Protein AF-A0A7T5RUZ5-F1 (afdb_monomer)

Nearest PDB structures (foldseek):
  2e5x-assembly1_A-2  TM=8.737E-01  e=2.276E-18  Pyrococcus horikoshii OT3
  2dvn-assembly1_A  TM=8.807E-01  e=5.229E-18  Pyrococcus horikoshii
  4f95-assembly1_A-2  TM=8.318E-01  e=9.933E-17  Homo sapiens
  2j4e-assembly4_H  TM=8.412E-01  e=2.594E-16  Homo sapiens
  2car-assembly1_A  TM=8.559E-01  e=1.370E-15  Homo sapiens

Radius of gyration: 17.17 Å; Cα contacts (8 Å, |Δi|>4): 354; chains: 1; bounding box: 43×33×49 Å

Secondary structure (DSSP, 8-state):
-EEEEE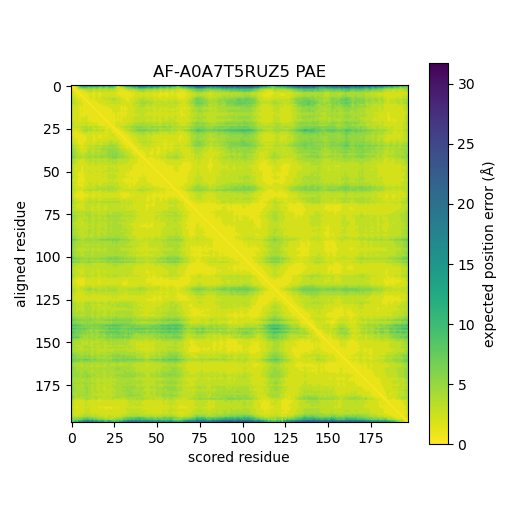E-S-HHHHHHHHHHHHHTT--EEEEEE---------SSHHHHHHHHHHHHHHHH-S-EEEEEEEEEEGGGTTTEETTHHHHHHHTHHHHHHHHTTT-S--EEEEEEEEEEE-TT--EEEEEEEPPPEEE-SS------TT-SSGGGGTEE-TTSTT--GGG--HHHHHHHHHHHHTT-HHHHHHHHHHH--

Solvent-accessible surface area (backbone atoms only — not comparable to full-atom values): 10691 Å² total; per-residue (Å²): 122,56,70,39,36,33,56,44,79,54,65,65,59,53,53,52,51,53,51,52,36,54,78,66,76,44,76,59,48,77,41,77,38,72,67,96,64,72,73,60,95,58,85,42,27,53,61,28,14,50,54,31,29,55,53,49,30,72,73,65,74,48,38,28,35,21,75,26,61,21,39,31,24,59,76,57,80,34,47,57,18,50,47,38,66,62,43,49,75,70,53,30,69,66,42,53,47,60,75,46,59,94,52,82,62,38,42,27,33,44,38,38,13,34,18,36,30,43,86,90,65,51,77,48,78,23,68,18,50,42,65,66,18,31,52,57,93,62,78,49,85,54,82,41,93,82,61,90,51,77,58,32,27,36,34,16,49,67,94,53,89,69,41,25,57,28,68,53,50,75,66,52,48,53,58,48,48,58,61,30,48,79,38,26,21,66,50,53,47,54,53,48,51,65,76,74,104

Sequence (197 aa):
MKEIIFATGNSGKVASLRAYLKGHDLDIKVVQKSLDLIEPQANTASEVAAVKAKQAYAIVKQPVLVDDSSFHIYALGGFPGPYIKYMLETVGIEGILSFMEGKKDRRAYFMSSLVFVDEDGTTHTFDGQDPVGEIITTIDKNNHEHAWSPLWKIFAPPGFGGKTYSQFTEEDFALHRVEKDKKSAYKSFVMWLRETA

pLDDT: mean 95.2, std 4.35, range [59.91, 98.75]

Structure (mmCIF, N/CA/C/O backbone):
data_AF-A0A7T5RUZ5-F1
#
_entry.id   AF-A0A7T5RUZ5-F1
#
loop_
_atom_site.group_PDB
_atom_site.id
_atom_site.type_symbol
_atom_site.label_atom_id
_atom_site.label_alt_id
_atom_site.label_comp_id
_atom_site.label_asym_id
_atom_site.label_entity_id
_atom_site.label_seq_id
_atom_site.pdbx_PDB_ins_code
_atom_site.Cartn_x
_atom_site.Cartn_y
_atom_site.Cartn_z
_atom_site.occupancy
_atom_site.B_iso_or_equiv
_atom_site.auth_seq_id
_atom_site.auth_comp_id
_atom_site.auth_asym_id
_atom_site.auth_atom_id
_atom_site.pdbx_PDB_model_num
ATOM 1 N N . MET A 1 1 ? -8.977 8.928 25.800 1.00 59.91 1 MET A N 1
ATOM 2 C CA . MET A 1 1 ? -8.126 8.560 24.653 1.00 59.91 1 MET A CA 1
ATOM 3 C C . MET A 1 1 ? -8.874 7.511 23.851 1.00 59.91 1 MET A C 1
ATOM 5 O O . MET A 1 1 ? -9.190 6.471 24.421 1.00 59.91 1 MET A O 1
ATOM 9 N N . LYS A 1 2 ? -9.249 7.809 22.600 1.00 83.56 2 LYS A N 1
ATOM 10 C CA . LYS A 1 2 ? -9.888 6.814 21.722 1.00 83.56 2 LYS A CA 1
ATOM 11 C C . LYS A 1 2 ? -8.831 5.769 21.337 1.00 83.56 2 LYS A C 1
ATOM 13 O O . LYS A 1 2 ? -7.662 6.111 21.150 1.00 83.56 2 LYS A O 1
ATOM 18 N N . GLU A 1 3 ? -9.217 4.501 21.277 1.00 91.31 3 GLU A N 1
ATOM 19 C CA . GLU A 1 3 ? -8.332 3.391 20.912 1.00 91.31 3 GLU A CA 1
ATOM 20 C C . GLU A 1 3 ? -8.845 2.747 19.626 1.00 91.31 3 GLU A C 1
ATOM 22 O O . GLU A 1 3 ? -10.039 2.495 19.498 1.00 91.31 3 GLU A O 1
ATOM 27 N N . ILE A 1 4 ? -7.943 2.487 18.679 1.00 92.31 4 ILE A N 1
ATOM 28 C CA . ILE A 1 4 ? -8.250 1.764 17.444 1.00 92.31 4 ILE A CA 1
ATOM 29 C C . ILE A 1 4 ? -7.359 0.534 17.381 1.00 92.31 4 ILE A C 1
ATOM 31 O O . ILE A 1 4 ? -6.126 0.630 17.430 1.00 92.31 4 ILE A O 1
ATOM 35 N N . ILE A 1 5 ? -7.984 -0.633 17.240 1.00 97.38 5 ILE A N 1
ATOM 36 C CA . ILE A 1 5 ? -7.258 -1.858 16.924 1.00 97.38 5 ILE A CA 1
ATOM 37 C C . ILE A 1 5 ? -6.886 -1.815 15.449 1.00 97.38 5 ILE A C 1
ATOM 39 O O . ILE A 1 5 ? -7.752 -1.671 14.597 1.00 97.38 5 ILE A O 1
ATOM 43 N N . PHE A 1 6 ? -5.609 -1.996 15.134 1.00 97.81 6 PHE A N 1
ATOM 44 C CA . PHE A 1 6 ? -5.144 -2.175 13.766 1.00 97.81 6 PHE A CA 1
ATOM 45 C C . PHE A 1 6 ? -4.778 -3.644 13.550 1.00 97.81 6 PHE A C 1
ATOM 47 O O . PHE A 1 6 ? -3.765 -4.129 14.067 1.00 97.81 6 PHE A O 1
ATOM 54 N N . ALA A 1 7 ? -5.625 -4.362 12.814 1.00 97.50 7 ALA A N 1
ATOM 55 C CA . ALA A 1 7 ? -5.459 -5.777 12.519 1.00 97.50 7 ALA A CA 1
ATOM 56 C C . ALA A 1 7 ? -4.459 -5.975 11.366 1.00 97.50 7 ALA A C 1
ATOM 58 O O . ALA A 1 7 ? -4.827 -6.051 10.194 1.00 97.50 7 ALA A O 1
ATOM 59 N N . THR A 1 8 ? -3.168 -6.009 11.700 1.00 94.12 8 THR A N 1
ATOM 60 C CA . THR A 1 8 ? -2.079 -6.179 10.734 1.00 94.12 8 THR A CA 1
ATOM 61 C C . THR A 1 8 ? -0.842 -6.820 11.364 1.00 94.12 8 THR A C 1
ATOM 63 O O . THR A 1 8 ? -0.446 -6.504 12.490 1.00 94.12 8 THR A O 1
ATOM 66 N N . GLY A 1 9 ? -0.190 -7.701 10.603 1.00 90.00 9 GLY A N 1
ATOM 67 C CA . GLY A 1 9 ? 1.145 -8.217 10.921 1.00 90.00 9 GLY A CA 1
ATOM 68 C C . GLY A 1 9 ? 2.282 -7.278 10.490 1.00 90.00 9 GLY A C 1
ATOM 69 O O . GLY A 1 9 ? 3.423 -7.473 10.895 1.00 90.00 9 GLY A O 1
ATOM 70 N N . ASN A 1 10 ? 1.997 -6.245 9.685 1.00 86.94 10 ASN A N 1
ATOM 71 C CA . ASN A 1 10 ? 3.007 -5.334 9.144 1.00 86.94 10 ASN A CA 1
ATOM 72 C C . ASN A 1 10 ? 3.257 -4.157 10.105 1.00 86.94 10 ASN A C 1
ATOM 74 O O . ASN A 1 10 ? 2.470 -3.211 10.169 1.00 86.94 10 ASN A O 1
ATOM 78 N N . SER A 1 11 ? 4.382 -4.197 10.823 1.00 87.38 11 SER A N 1
ATOM 79 C CA . SER A 1 11 ? 4.800 -3.136 11.754 1.00 87.38 11 SER A CA 1
ATOM 80 C C . SER A 1 11 ? 5.046 -1.787 11.066 1.00 87.38 11 SER A C 1
ATOM 82 O O . SER A 1 11 ? 4.797 -0.742 11.669 1.00 87.38 11 SER A O 1
ATOM 84 N N . GLY A 1 12 ? 5.460 -1.791 9.795 1.00 86.25 12 GLY A N 1
ATOM 85 C CA . GLY A 1 12 ? 5.615 -0.589 8.977 1.00 86.25 12 GLY A CA 1
ATOM 86 C C . GLY A 1 12 ? 4.293 0.155 8.792 1.00 86.25 12 GLY A C 1
ATOM 87 O O . GLY A 1 12 ? 4.239 1.360 9.029 1.00 86.25 12 GLY A O 1
ATOM 88 N N . LYS A 1 13 ? 3.197 -0.560 8.494 1.00 90.19 13 LYS A N 1
ATOM 89 C CA . LYS A 1 13 ? 1.850 0.041 8.394 1.00 90.19 13 LYS A CA 1
ATOM 90 C C . LYS A 1 13 ? 1.429 0.713 9.700 1.00 90.19 13 LYS A C 1
ATOM 92 O O . LYS A 1 13 ? 0.908 1.828 9.682 1.00 90.19 13 LYS A O 1
ATOM 97 N N . VAL A 1 14 ? 1.705 0.067 10.835 1.00 93.19 14 VAL A N 1
ATOM 98 C CA . VAL A 1 14 ? 1.406 0.609 12.171 1.00 93.19 14 VAL A CA 1
ATOM 99 C C . VAL A 1 14 ? 2.211 1.876 12.447 1.00 93.19 14 VAL A C 1
ATOM 101 O O . VAL A 1 14 ? 1.648 2.863 12.922 1.00 93.19 14 VAL A O 1
ATOM 104 N N . ALA A 1 15 ? 3.509 1.873 12.136 1.00 91.12 15 ALA A N 1
ATOM 105 C CA . ALA A 1 15 ? 4.360 3.050 12.276 1.00 91.12 15 ALA A CA 1
ATOM 106 C C . ALA A 1 15 ? 3.858 4.209 11.400 1.00 91.12 15 ALA A C 1
ATOM 108 O O . ALA A 1 15 ? 3.724 5.329 11.896 1.00 91.12 15 ALA A O 1
ATOM 109 N N . SER A 1 16 ? 3.495 3.933 10.142 1.00 90.94 16 SER A N 1
ATOM 110 C CA . SER A 1 16 ? 2.933 4.931 9.230 1.00 90.94 16 SER A CA 1
ATOM 111 C C . SER A 1 16 ? 1.617 5.512 9.746 1.00 90.94 16 SER A C 1
ATOM 113 O O . SER A 1 16 ? 1.473 6.730 9.758 1.00 90.94 16 SER A O 1
ATOM 115 N N . LEU A 1 17 ? 0.677 4.682 10.217 1.00 94.38 17 LEU A N 1
ATOM 116 C CA . LEU A 1 17 ? -0.606 5.171 10.732 1.00 94.38 17 LEU A CA 1
ATOM 117 C C . LEU A 1 17 ? -0.418 6.035 11.985 1.00 94.38 17 LEU A C 1
ATOM 119 O O . LEU A 1 17 ? -0.998 7.111 12.082 1.00 94.38 17 LEU A O 1
ATOM 123 N N . ARG A 1 18 ? 0.429 5.604 12.928 1.00 94.94 18 ARG A N 1
ATOM 124 C CA . ARG A 1 18 ? 0.738 6.382 14.140 1.00 94.94 18 ARG A CA 1
ATOM 125 C C . ARG A 1 18 ? 1.367 7.732 13.809 1.00 94.94 18 ARG A C 1
ATOM 127 O O . ARG A 1 18 ? 0.965 8.742 14.380 1.00 94.94 18 ARG A O 1
ATOM 134 N N . ALA A 1 19 ? 2.343 7.752 12.900 1.00 92.38 19 ALA A N 1
ATOM 135 C CA . ALA A 1 19 ? 2.976 8.990 12.457 1.00 92.38 19 ALA A CA 1
ATOM 136 C C . ALA A 1 19 ? 1.961 9.927 11.789 1.00 92.38 19 ALA A C 1
ATOM 138 O O . ALA A 1 19 ? 1.955 11.121 12.078 1.00 92.38 19 ALA A O 1
ATOM 139 N N . TYR A 1 20 ? 1.072 9.375 10.958 1.00 94.12 20 TYR A N 1
ATOM 140 C CA . TYR A 1 20 ? 0.040 10.139 10.266 1.00 94.12 20 TYR A CA 1
ATOM 141 C C . TYR A 1 20 ? -0.980 10.742 11.245 1.00 94.12 20 TYR A C 1
ATOM 143 O O . TYR A 1 20 ? -1.219 11.944 11.214 1.00 94.12 20 TYR A O 1
ATOM 151 N N . LEU A 1 21 ? -1.504 9.955 12.192 1.00 94.50 21 LEU A N 1
ATOM 152 C CA . LEU A 1 21 ? -2.412 10.449 13.238 1.00 94.50 21 LEU A CA 1
ATOM 153 C C . LEU A 1 21 ? -1.768 11.550 14.091 1.00 94.50 21 LEU A C 1
ATOM 155 O O . LEU A 1 21 ? -2.382 12.593 14.314 1.00 94.50 21 LEU A O 1
ATOM 159 N N . LYS A 1 22 ? -0.508 11.354 14.506 1.00 93.50 22 LYS A N 1
ATOM 160 C CA . LYS A 1 22 ? 0.254 12.353 15.266 1.00 93.50 22 LYS A CA 1
ATOM 161 C C . LYS A 1 22 ? 0.450 13.647 14.474 1.00 93.50 22 LYS A C 1
ATOM 163 O O . LYS A 1 22 ? 0.306 14.721 15.041 1.00 93.50 22 LYS A O 1
ATOM 168 N N . GLY A 1 23 ? 0.763 13.553 13.181 1.00 92.69 23 GLY A N 1
ATOM 169 C CA . GLY A 1 23 ? 0.910 14.717 12.298 1.00 92.69 23 GLY A CA 1
ATOM 170 C C . GLY A 1 23 ? -0.390 15.498 12.074 1.00 92.69 23 GLY A C 1
ATOM 171 O O . GLY A 1 23 ? -0.342 16.638 11.627 1.00 92.69 23 GLY A O 1
ATOM 172 N N . HIS A 1 24 ? -1.536 14.899 12.405 1.00 93.25 24 HIS A N 1
ATOM 173 C CA . HIS A 1 24 ? -2.859 15.515 12.367 1.00 93.25 24 HIS A CA 1
ATOM 174 C C . HIS A 1 24 ? -3.424 15.816 13.767 1.00 93.25 24 HIS A C 1
ATOM 176 O O . HIS A 1 24 ? -4.636 15.994 13.896 1.00 93.25 24 HIS A O 1
ATOM 182 N N . ASP A 1 25 ? -2.584 15.867 14.805 1.00 93.06 25 ASP A N 1
ATOM 183 C CA . ASP A 1 25 ? -2.969 16.191 16.188 1.00 93.06 25 ASP A CA 1
ATOM 184 C C . ASP A 1 25 ? -4.118 15.323 16.743 1.00 93.06 25 ASP A C 1
ATOM 186 O O . ASP A 1 25 ? -4.911 15.764 17.576 1.00 93.06 25 ASP A O 1
ATOM 190 N N . LEU A 1 26 ? -4.230 14.073 16.279 1.00 91.62 26 LEU A N 1
ATOM 191 C CA . LEU A 1 26 ? -5.217 13.120 16.784 1.00 91.62 26 LEU A CA 1
ATOM 192 C C . LEU A 1 26 ? -4.606 12.239 17.877 1.00 91.62 26 LEU A C 1
ATOM 194 O O . LEU A 1 26 ? -3.764 11.381 17.602 1.00 91.62 26 LEU A O 1
ATOM 198 N N . ASP A 1 27 ? -5.085 12.405 19.113 1.00 89.75 27 ASP A N 1
ATOM 199 C CA . ASP A 1 27 ? -4.720 11.565 20.263 1.00 89.75 27 ASP A CA 1
ATOM 200 C C . ASP A 1 27 ? -5.489 10.230 20.253 1.00 89.75 27 ASP A C 1
ATOM 202 O O . ASP A 1 27 ? -6.410 9.978 21.041 1.00 89.75 27 ASP A O 1
ATOM 206 N N . ILE A 1 28 ? -5.136 9.382 19.283 1.00 92.06 28 ILE A N 1
ATOM 207 C CA . ILE A 1 28 ? -5.701 8.045 19.098 1.00 92.06 28 ILE A CA 1
ATOM 208 C C . ILE A 1 28 ? -4.615 7.001 19.328 1.00 92.06 28 ILE A C 1
ATOM 210 O O . ILE A 1 28 ? -3.588 6.957 18.645 1.00 92.06 28 ILE A O 1
ATOM 214 N N . LYS A 1 29 ? -4.872 6.090 20.266 1.00 93.88 29 LYS A N 1
ATOM 215 C CA . LYS A 1 29 ? -3.984 4.963 20.531 1.00 93.88 29 LYS A CA 1
ATOM 216 C C . LYS A 1 29 ? -4.206 3.871 19.487 1.00 93.88 29 LYS A C 1
ATOM 218 O O . LYS A 1 29 ? -5.259 3.245 19.449 1.00 93.88 29 LYS A O 1
ATOM 223 N N . VAL A 1 30 ? -3.184 3.601 18.676 1.00 95.81 30 VAL A N 1
ATOM 224 C CA . VAL A 1 30 ? -3.190 2.484 17.717 1.00 95.81 30 VAL A CA 1
ATOM 225 C C . VAL A 1 30 ? -2.640 1.226 18.384 1.00 95.81 30 VAL A C 1
ATOM 227 O O . VAL A 1 30 ? -1.441 1.157 18.689 1.00 95.81 30 VAL A O 1
ATOM 230 N N . VAL A 1 31 ? -3.490 0.218 18.572 1.00 96.62 31 VAL A N 1
ATOM 231 C CA . VAL A 1 31 ? -3.114 -1.094 19.113 1.00 96.62 31 VAL A CA 1
ATOM 232 C C . VAL A 1 31 ? -2.986 -2.093 17.974 1.00 96.62 31 VAL A C 1
ATOM 234 O O . VAL A 1 31 ? -3.973 -2.488 17.363 1.00 96.62 31 VAL A O 1
ATOM 237 N N . GLN A 1 32 ? -1.760 -2.525 17.688 1.00 97.31 32 GLN A N 1
ATOM 238 C CA . GLN A 1 32 ? -1.532 -3.570 16.696 1.00 97.31 32 GLN A CA 1
ATOM 239 C C . GLN A 1 32 ? -2.053 -4.914 17.219 1.00 97.31 32 GLN A C 1
ATOM 241 O O . GLN A 1 32 ? -1.686 -5.335 18.317 1.00 97.31 32 GLN A O 1
ATOM 246 N N . LYS A 1 33 ? -2.843 -5.617 16.405 1.00 96.88 33 LYS A N 1
ATOM 247 C CA . LYS A 1 33 ? -3.146 -7.039 16.595 1.00 96.88 33 LYS A CA 1
ATOM 248 C C . LYS A 1 33 ? -2.769 -7.805 15.335 1.00 96.88 33 LYS A C 1
ATOM 250 O O . LYS A 1 33 ? -3.333 -7.571 14.272 1.00 96.88 33 LYS A O 1
ATOM 255 N N . SER A 1 34 ? -1.825 -8.731 15.459 1.00 95.94 34 SER A N 1
ATOM 256 C CA . SER A 1 34 ? -1.556 -9.693 14.393 1.00 95.94 34 SER A CA 1
ATOM 257 C C . SER A 1 34 ? -2.607 -10.792 14.479 1.00 95.94 34 SER A C 1
ATOM 259 O O . SER A 1 34 ? -2.597 -11.578 15.423 1.00 95.94 34 SER A O 1
ATOM 261 N N . LEU A 1 35 ? -3.536 -10.801 13.528 1.00 95.25 35 LEU A N 1
ATOM 262 C CA . LEU A 1 35 ? -4.598 -11.796 13.426 1.00 95.25 35 LEU A CA 1
ATOM 263 C C . LEU A 1 35 ? -4.344 -12.668 12.198 1.00 95.25 35 LEU A C 1
ATOM 265 O O . LEU A 1 35 ? -3.894 -12.162 11.170 1.00 95.25 35 LEU A O 1
ATOM 269 N N . ASP A 1 36 ? -4.650 -13.954 12.314 1.00 93.62 36 ASP A N 1
ATOM 270 C CA . ASP A 1 36 ? -4.680 -14.863 11.174 1.00 93.62 36 ASP A CA 1
ATOM 271 C C . ASP A 1 36 ? -6.026 -14.687 10.459 1.00 93.62 36 ASP A C 1
ATOM 273 O O . ASP A 1 36 ? -7.066 -15.124 10.954 1.00 93.62 36 ASP A O 1
ATOM 277 N N . LEU A 1 37 ? -6.024 -13.916 9.370 1.00 95.31 37 LEU A N 1
ATOM 278 C CA . LEU A 1 37 ? -7.221 -13.544 8.614 1.00 95.31 37 LEU A CA 1
ATOM 279 C C . LEU A 1 37 ? -7.129 -14.130 7.211 1.00 95.31 37 LEU A C 1
ATOM 281 O O . LEU A 1 37 ? -6.098 -14.010 6.550 1.00 95.31 37 LEU A O 1
ATOM 285 N N . ILE A 1 38 ? -8.232 -14.694 6.729 1.00 94.38 38 ILE A N 1
ATOM 286 C CA . ILE A 1 38 ? -8.306 -15.231 5.373 1.00 94.38 38 ILE A CA 1
ATOM 287 C C . ILE A 1 38 ? -8.370 -14.066 4.383 1.00 94.38 38 ILE A C 1
ATOM 289 O O . ILE A 1 38 ? -9.276 -13.230 4.460 1.00 94.38 38 ILE A O 1
ATOM 293 N N . GLU A 1 39 ? -7.436 -14.038 3.432 1.00 94.06 39 GLU A N 1
ATOM 294 C CA . GLU A 1 39 ? -7.458 -13.125 2.287 1.00 94.06 39 GLU A CA 1
ATOM 295 C C . GLU A 1 39 ? -8.184 -13.821 1.121 1.00 94.06 39 GLU A C 1
ATOM 297 O O . GLU A 1 39 ? -7.693 -14.836 0.617 1.00 94.06 39 GLU A O 1
ATOM 302 N N . PRO A 1 40 ? -9.378 -13.358 0.709 1.00 95.38 40 PRO A N 1
ATOM 303 C CA . PRO A 1 40 ? -10.087 -13.969 -0.407 1.00 95.38 40 PRO A CA 1
ATOM 304 C C . PRO A 1 40 ? -9.370 -13.685 -1.731 1.00 95.38 40 PRO A C 1
ATOM 306 O O . PRO A 1 40 ? -8.697 -12.667 -1.889 1.00 95.38 40 PRO A O 1
ATOM 309 N N . GLN A 1 41 ? -9.599 -14.541 -2.727 1.00 96.25 41 GLN A N 1
ATOM 310 C CA . GLN A 1 41 ? -9.343 -14.147 -4.109 1.00 96.25 41 GLN A CA 1
ATOM 311 C C . GLN A 1 41 ? -10.313 -13.026 -4.483 1.00 96.25 41 GLN A C 1
ATOM 313 O O . GLN A 1 41 ? -11.527 -13.170 -4.333 1.00 96.25 41 GLN A O 1
ATOM 318 N N . ALA A 1 42 ? -9.768 -11.910 -4.946 1.00 94.81 42 ALA A N 1
ATOM 319 C CA . ALA A 1 42 ? -10.520 -10.716 -5.285 1.00 94.81 42 ALA A CA 1
ATOM 320 C C . ALA A 1 42 ? -9.821 -9.924 -6.394 1.00 94.81 42 ALA A C 1
ATOM 322 O O . ALA A 1 42 ? -8.653 -10.165 -6.713 1.00 94.81 42 ALA A O 1
ATOM 323 N N . ASN A 1 43 ? -10.535 -8.968 -6.984 1.00 91.88 43 ASN A N 1
ATOM 324 C CA . ASN A 1 43 ? -9.982 -8.107 -8.027 1.00 91.88 43 ASN A CA 1
ATOM 325 C C . ASN A 1 43 ? -9.405 -6.813 -7.443 1.00 91.88 43 ASN A C 1
ATOM 327 O O . ASN A 1 43 ? -8.536 -6.186 -8.050 1.00 91.88 43 ASN A O 1
ATOM 331 N N . THR A 1 44 ? -9.869 -6.411 -6.258 1.00 94.38 44 THR A N 1
ATOM 332 C CA . THR A 1 44 ? -9.496 -5.143 -5.628 1.00 94.38 44 THR A CA 1
ATOM 333 C C . THR A 1 44 ? -9.017 -5.332 -4.191 1.00 94.38 44 THR A C 1
ATOM 335 O O . THR A 1 44 ? -9.455 -6.237 -3.484 1.00 94.38 44 THR A O 1
ATOM 338 N N . ALA A 1 45 ? -8.137 -4.437 -3.731 1.00 95.31 45 ALA A N 1
ATOM 339 C CA . ALA A 1 45 ? -7.718 -4.409 -2.326 1.00 95.31 45 ALA A CA 1
ATOM 340 C C . ALA A 1 45 ? -8.892 -4.106 -1.378 1.00 95.31 45 ALA A C 1
ATOM 342 O O . ALA A 1 45 ? -8.893 -4.572 -0.246 1.00 95.31 45 ALA A O 1
ATOM 343 N N . SER A 1 46 ? -9.906 -3.372 -1.845 1.00 96.44 46 SER A N 1
ATOM 344 C CA . SER A 1 46 ? -11.110 -3.054 -1.069 1.00 96.44 46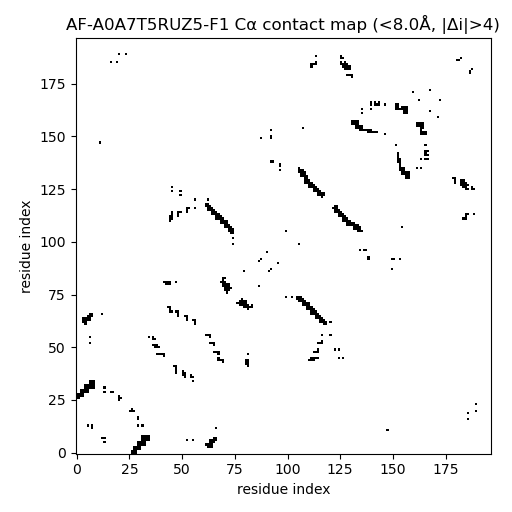 SER A CA 1
ATOM 345 C C . SER A 1 46 ? -11.933 -4.299 -0.734 1.00 96.44 46 SER A C 1
ATOM 347 O O . SER A 1 46 ? -12.304 -4.512 0.418 1.00 96.44 46 SER A O 1
ATOM 349 N N . GLU A 1 47 ? -12.126 -5.197 -1.703 1.00 96.81 47 GLU A N 1
ATOM 350 C CA . GLU A 1 47 ? -12.797 -6.485 -1.480 1.00 96.81 47 GLU A CA 1
ATOM 351 C C . GLU A 1 47 ? -12.040 -7.359 -0.464 1.00 96.81 47 GLU A C 1
ATOM 353 O O . GLU A 1 47 ? -12.653 -7.929 0.444 1.00 96.81 47 GLU A O 1
ATOM 358 N N . VAL A 1 48 ? -10.705 -7.424 -0.573 1.00 97.38 48 VAL A N 1
ATOM 359 C CA . VAL A 1 48 ? -9.851 -8.149 0.386 1.00 97.38 48 VAL A CA 1
ATOM 360 C C . VAL A 1 48 ? -9.954 -7.524 1.780 1.00 97.38 48 VAL A C 1
ATOM 362 O O . VAL A 1 48 ? -10.229 -8.225 2.760 1.00 97.38 48 VAL A O 1
ATOM 365 N N . ALA A 1 49 ? -9.788 -6.203 1.877 1.00 97.38 49 ALA A N 1
ATOM 366 C CA . ALA A 1 49 ? -9.842 -5.459 3.129 1.00 97.38 49 ALA A CA 1
ATOM 367 C C . ALA A 1 49 ? -11.204 -5.601 3.822 1.00 97.38 49 ALA A C 1
ATOM 369 O O . ALA A 1 49 ? -11.244 -5.822 5.030 1.00 97.38 49 ALA A O 1
ATOM 370 N N . ALA A 1 50 ? -12.313 -5.558 3.079 1.00 97.25 50 ALA A N 1
ATOM 371 C CA . ALA A 1 50 ? -13.660 -5.690 3.630 1.00 97.25 50 ALA A CA 1
ATOM 372 C C . ALA A 1 50 ? -13.900 -7.068 4.264 1.00 97.25 50 ALA A C 1
ATOM 374 O O . ALA A 1 50 ? -14.465 -7.171 5.357 1.00 97.25 50 ALA A O 1
ATOM 375 N N . VAL A 1 51 ? -13.443 -8.142 3.613 1.00 97.50 51 VAL A N 1
ATOM 376 C CA . VAL A 1 51 ? -13.549 -9.507 4.153 1.00 97.50 51 VAL A CA 1
ATOM 377 C C . VAL A 1 51 ? -12.652 -9.688 5.379 1.00 97.50 51 VAL A C 1
ATOM 379 O O . VAL A 1 51 ? -13.086 -10.275 6.375 1.00 97.50 51 VAL A O 1
ATOM 382 N N . LYS A 1 52 ? -11.432 -9.142 5.357 1.00 97.81 52 LYS A N 1
ATOM 383 C CA . LYS A 1 52 ? -10.521 -9.148 6.513 1.00 97.81 52 LYS A CA 1
ATOM 384 C C . LYS A 1 52 ? -11.082 -8.346 7.687 1.00 97.81 52 LYS A C 1
ATOM 386 O O . LYS A 1 52 ? -11.015 -8.814 8.818 1.00 97.81 52 LYS A O 1
ATOM 391 N N . ALA A 1 53 ? -11.671 -7.179 7.438 1.00 98.00 53 ALA A N 1
ATOM 392 C CA . ALA A 1 53 ? -12.225 -6.314 8.476 1.00 98.00 53 ALA A CA 1
ATOM 393 C C . ALA A 1 53 ? -13.410 -6.968 9.197 1.00 98.00 53 ALA A C 1
ATOM 395 O O . ALA A 1 53 ? -13.455 -6.965 10.426 1.00 98.00 53 ALA A O 1
ATOM 396 N N . LYS A 1 54 ? -14.310 -7.630 8.455 1.00 97.25 54 LYS A N 1
ATOM 397 C CA . LYS A 1 54 ? -15.410 -8.415 9.043 1.00 97.25 54 LYS A CA 1
ATOM 398 C C . LYS A 1 54 ? -14.902 -9.552 9.932 1.00 97.25 54 LYS A C 1
ATOM 400 O O . LYS A 1 54 ? -15.394 -9.722 11.045 1.00 97.25 54 LYS A O 1
ATOM 405 N N . GLN A 1 55 ? -13.902 -10.306 9.468 1.00 98.19 55 GLN A N 1
ATOM 406 C CA . GLN A 1 55 ? -13.268 -11.361 10.270 1.00 98.19 55 GLN A CA 1
ATOM 407 C C . GLN A 1 55 ? -12.599 -10.789 11.525 1.00 98.19 55 GLN A C 1
ATOM 409 O O . GLN A 1 55 ? -12.811 -11.293 12.627 1.00 98.19 55 GLN A O 1
ATOM 414 N N . ALA A 1 56 ? -11.827 -9.712 11.370 1.00 98.12 56 ALA A N 1
ATOM 415 C CA . ALA A 1 56 ? -11.136 -9.060 12.470 1.00 98.12 56 ALA A CA 1
ATOM 416 C C . ALA A 1 56 ? -12.129 -8.581 13.534 1.00 9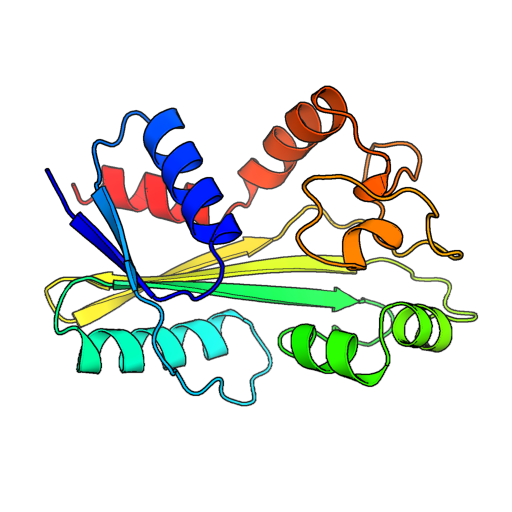8.12 56 ALA A C 1
ATOM 418 O O . ALA A 1 56 ? -11.949 -8.901 14.707 1.00 98.12 56 ALA A O 1
ATOM 419 N N . TYR A 1 57 ? -13.206 -7.898 13.132 1.00 97.94 57 TYR A N 1
ATOM 420 C CA . TYR A 1 57 ? -14.238 -7.403 14.045 1.00 97.94 57 TYR A CA 1
ATOM 421 C C . TYR A 1 57 ? -14.938 -8.546 14.785 1.00 97.94 57 TYR A C 1
ATOM 423 O O . TYR A 1 57 ? -15.134 -8.461 15.994 1.00 97.94 57 TYR A O 1
ATOM 431 N N . ALA A 1 58 ? -15.232 -9.663 14.110 1.00 97.38 58 ALA A N 1
ATOM 432 C CA . ALA A 1 58 ? -15.815 -10.842 14.753 1.00 97.38 58 ALA A CA 1
ATOM 433 C C . ALA A 1 58 ? -14.908 -11.443 15.847 1.00 97.38 58 ALA A C 1
ATOM 435 O O . ALA A 1 58 ? -15.407 -11.938 16.862 1.00 97.38 58 ALA A O 1
ATOM 436 N N . ILE A 1 59 ? -13.583 -11.378 15.663 1.00 97.19 59 ILE A N 1
ATOM 437 C CA . ILE A 1 59 ? -12.588 -11.862 16.631 1.00 97.19 59 ILE A CA 1
ATOM 438 C C . ILE A 1 59 ? -12.414 -10.868 17.783 1.00 97.19 59 ILE A C 1
ATOM 440 O O . ILE A 1 59 ? -12.399 -11.269 18.947 1.00 97.19 59 ILE A O 1
ATOM 444 N N . VAL A 1 60 ? -12.251 -9.576 17.476 1.00 96.44 60 VAL A N 1
ATOM 445 C CA . VAL A 1 60 ? -11.889 -8.569 18.487 1.00 96.44 60 VAL A CA 1
ATOM 446 C C . VAL A 1 60 ? -13.089 -7.961 19.208 1.00 96.44 60 VAL A C 1
ATOM 448 O O . VAL A 1 60 ? -12.919 -7.508 20.336 1.00 96.44 60 VAL A O 1
ATOM 451 N N . LYS A 1 61 ? -14.276 -7.974 18.584 1.00 95.31 61 LYS A N 1
ATOM 452 C CA . LYS A 1 61 ? -15.549 -7.419 19.086 1.00 95.31 61 LYS A CA 1
ATOM 453 C C . LYS A 1 61 ? -15.449 -5.964 19.552 1.00 95.31 61 LYS A C 1
ATOM 455 O O . LYS A 1 61 ? -16.026 -5.581 20.565 1.00 95.31 61 LYS A O 1
ATOM 460 N N . GLN A 1 62 ? -14.646 -5.185 18.838 1.00 94.50 62 GLN A N 1
ATOM 461 C CA . GLN A 1 62 ? -14.287 -3.799 19.126 1.00 94.50 62 GLN A CA 1
ATOM 462 C C . GLN A 1 62 ? -13.973 -3.093 17.802 1.00 94.50 62 GLN A C 1
ATOM 464 O O . GLN A 1 62 ? -13.644 -3.789 16.832 1.00 94.50 62 GLN A O 1
ATOM 469 N N . PRO A 1 63 ? -14.004 -1.748 17.761 1.00 95.44 63 PRO A N 1
ATOM 470 C CA . PRO A 1 63 ? -13.637 -1.010 16.566 1.00 95.44 63 PRO A CA 1
ATOM 471 C C . PRO A 1 63 ? -12.268 -1.423 16.032 1.00 95.44 63 PRO A C 1
ATOM 473 O O . PRO A 1 63 ? -11.276 -1.487 16.771 1.00 95.44 63 PRO A O 1
ATOM 476 N N . VAL A 1 64 ? -12.219 -1.739 14.741 1.00 97.94 64 VAL A N 1
ATOM 477 C CA . VAL A 1 64 ? -11.035 -2.328 14.119 1.00 97.94 64 VAL A CA 1
ATOM 478 C C . VAL A 1 64 ? -10.795 -1.754 12.739 1.00 97.94 64 VAL A C 1
ATOM 480 O O . VAL A 1 64 ? -11.706 -1.602 11.934 1.00 97.94 64 VAL A O 1
ATOM 483 N N . LEU A 1 65 ? -9.532 -1.461 12.473 1.00 98.19 65 LEU A N 1
ATOM 484 C CA . LEU A 1 65 ? -9.026 -1.031 11.189 1.00 98.19 65 LEU A CA 1
ATOM 485 C C . LEU A 1 65 ? -8.245 -2.173 10.540 1.00 98.19 65 LEU A C 1
ATOM 487 O O . LEU A 1 65 ? -7.455 -2.857 11.197 1.00 98.19 65 LEU A O 1
ATOM 491 N N . VAL A 1 66 ? -8.427 -2.337 9.237 1.00 97.81 66 VAL A N 1
ATOM 492 C CA . VAL A 1 66 ? -7.593 -3.153 8.350 1.00 97.81 66 VAL A CA 1
ATOM 493 C C . VAL A 1 66 ? -7.094 -2.268 7.212 1.00 97.81 66 VAL A C 1
ATOM 495 O O . VAL A 1 66 ? -7.782 -1.343 6.796 1.00 97.81 66 VAL A O 1
ATOM 498 N N . ASP A 1 67 ? -5.898 -2.559 6.710 1.00 95.69 67 ASP A N 1
ATOM 499 C CA . ASP A 1 67 ? -5.322 -1.939 5.517 1.00 95.69 67 ASP A CA 1
ATOM 500 C C . ASP A 1 67 ? -4.807 -3.053 4.610 1.00 95.69 67 ASP A C 1
ATOM 502 O O . ASP A 1 67 ? -3.923 -3.830 5.004 1.00 95.69 67 ASP A O 1
ATOM 506 N N . ASP A 1 68 ? -5.332 -3.092 3.392 1.00 95.31 68 ASP A N 1
ATOM 507 C CA . ASP A 1 68 ? -4.849 -3.957 2.328 1.00 95.31 68 ASP A CA 1
ATOM 508 C C . ASP A 1 68 ? -4.259 -3.138 1.178 1.00 95.31 68 ASP A C 1
ATOM 510 O O . ASP A 1 68 ? -4.720 -2.040 0.865 1.00 95.31 68 ASP A O 1
ATOM 514 N N . SER A 1 69 ? -3.184 -3.639 0.569 1.00 93.31 69 SER A N 1
ATOM 515 C CA . SER A 1 69 ? -2.435 -2.894 -0.446 1.00 93.31 69 SER A CA 1
ATOM 516 C C . SER A 1 69 ? -2.181 -3.754 -1.673 1.00 93.31 69 SER A C 1
ATOM 518 O O . SER A 1 69 ? -1.850 -4.928 -1.556 1.00 93.31 69 SER A O 1
ATOM 520 N N . SER A 1 70 ? -2.285 -3.152 -2.855 1.00 96.75 70 SER A N 1
ATOM 521 C CA . SER A 1 70 ? -2.110 -3.840 -4.138 1.00 96.75 70 SER A CA 1
ATOM 522 C C . SER A 1 70 ? -1.201 -3.058 -5.082 1.00 96.75 70 SER A C 1
ATOM 524 O O . SER A 1 70 ? -1.042 -1.845 -4.939 1.00 96.75 70 SER A O 1
ATOM 526 N N . PHE A 1 71 ? -0.595 -3.759 -6.042 1.00 98.19 71 PHE A N 1
ATOM 527 C CA . PHE A 1 71 ? 0.289 -3.173 -7.053 1.00 98.19 71 PHE A CA 1
ATOM 528 C C . PHE A 1 71 ? -0.209 -3.521 -8.451 1.00 98.19 71 PHE A C 1
ATOM 530 O O . PHE A 1 71 ? -0.320 -4.694 -8.800 1.00 98.19 71 PHE A O 1
ATOM 537 N N . HIS A 1 72 ? -0.513 -2.501 -9.245 1.00 98.44 72 HIS A N 1
ATOM 538 C CA . HIS A 1 72 ? -1.211 -2.645 -10.518 1.00 98.44 72 HIS A CA 1
ATOM 539 C C . HIS A 1 72 ? -0.313 -2.225 -11.666 1.00 98.44 72 HIS A C 1
ATOM 541 O O . HIS A 1 72 ? 0.263 -1.139 -11.632 1.00 98.44 72 HIS A O 1
ATOM 547 N N . ILE A 1 73 ? -0.221 -3.067 -12.695 1.00 98.62 73 ILE A N 1
ATOM 548 C CA . ILE A 1 73 ? 0.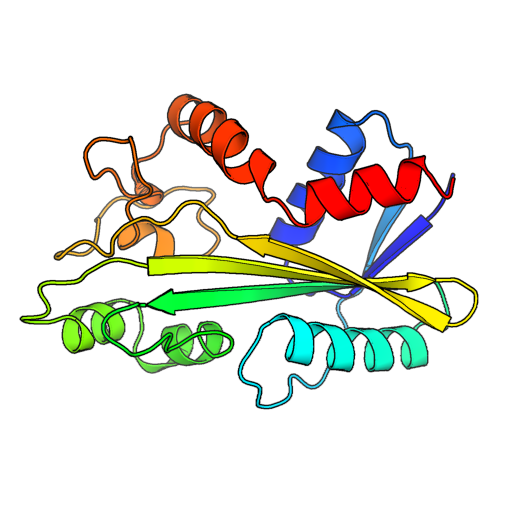621 -2.832 -13.871 1.00 98.62 73 ILE A CA 1
ATOM 549 C C . ILE A 1 73 ? -0.274 -2.710 -15.101 1.00 98.62 73 ILE A C 1
ATOM 551 O O . ILE A 1 73 ? -0.977 -3.657 -15.462 1.00 98.62 73 ILE A O 1
ATOM 555 N N . TYR A 1 74 ? -0.239 -1.558 -15.775 1.00 98.56 74 TYR A N 1
ATOM 556 C CA . TYR A 1 74 ? -1.150 -1.265 -16.890 1.00 98.56 74 TYR A CA 1
ATOM 557 C C . TYR A 1 74 ? -1.015 -2.281 -18.033 1.00 98.56 74 TYR A C 1
ATOM 559 O O . TYR A 1 74 ? -2.014 -2.822 -18.504 1.00 98.56 74 TYR A O 1
ATOM 567 N N . ALA A 1 75 ? 0.216 -2.608 -18.437 1.00 98.44 75 ALA A N 1
ATOM 568 C CA . ALA A 1 75 ? 0.471 -3.550 -19.532 1.00 98.44 75 ALA A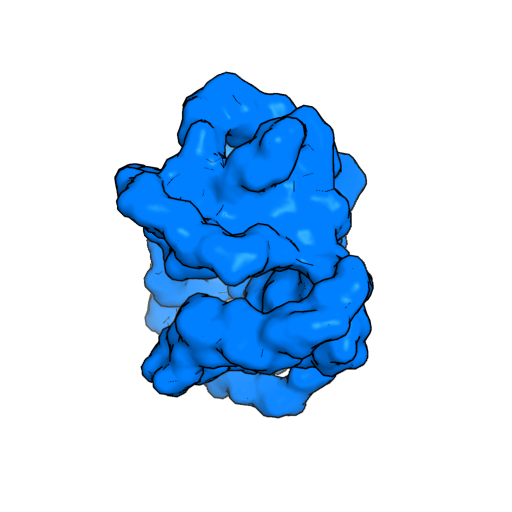 CA 1
ATOM 569 C C . ALA A 1 75 ? 0.076 -5.006 -19.236 1.00 98.44 75 ALA A C 1
ATOM 571 O O . ALA A 1 75 ? 0.015 -5.810 -20.168 1.00 98.44 75 ALA A O 1
ATOM 572 N N . LEU A 1 76 ? -0.191 -5.342 -17.971 1.00 97.94 76 LEU A N 1
ATOM 573 C CA . LEU A 1 76 ? -0.675 -6.656 -17.544 1.00 97.94 76 LEU A CA 1
ATOM 574 C C . LEU A 1 76 ? -2.164 -6.621 -17.157 1.00 97.94 76 LEU A C 1
ATOM 576 O O . LEU A 1 76 ? -2.641 -7.503 -16.450 1.00 97.94 76 LEU A O 1
ATOM 580 N N . GLY A 1 77 ? -2.901 -5.587 -17.581 1.00 97.44 77 GLY A N 1
ATOM 581 C CA . GLY A 1 77 ? -4.328 -5.450 -17.279 1.00 97.44 77 GLY A CA 1
ATOM 582 C C . GLY A 1 77 ? -4.628 -5.258 -15.789 1.00 97.44 77 GLY A C 1
ATOM 583 O O . GLY A 1 77 ? -5.703 -5.635 -15.339 1.00 97.44 77 GLY A O 1
ATOM 584 N N . GLY A 1 78 ? -3.680 -4.712 -15.019 1.00 97.50 78 GLY A N 1
ATOM 585 C CA . GLY A 1 78 ? -3.798 -4.514 -13.569 1.00 97.50 78 GLY A CA 1
ATOM 586 C C . GLY A 1 78 ? -3.167 -5.622 -12.722 1.00 97.50 78 GLY A C 1
ATOM 587 O O . GLY A 1 78 ? -2.938 -5.416 -11.535 1.00 97.50 78 GLY A O 1
ATOM 588 N N . PHE A 1 79 ? -2.794 -6.763 -13.307 1.00 97.44 79 PHE A N 1
ATOM 589 C CA . PHE A 1 79 ? -2.052 -7.807 -12.592 1.00 97.44 79 PHE A CA 1
ATOM 590 C C . PHE A 1 79 ? -0.680 -7.280 -12.100 1.00 97.44 79 PHE A C 1
ATOM 592 O O . PHE A 1 79 ? -0.045 -6.508 -12.824 1.00 97.44 79 PHE A O 1
ATOM 599 N N . PRO A 1 80 ? -0.183 -7.671 -10.905 1.00 97.44 80 PRO A N 1
ATOM 600 C CA . PRO A 1 80 ? -0.742 -8.660 -9.972 1.00 97.44 80 PRO A CA 1
ATOM 601 C C . PRO A 1 80 ? -1.869 -8.164 -9.068 1.00 97.44 80 PRO A C 1
ATOM 603 O O . PRO A 1 80 ? -2.525 -8.985 -8.434 1.00 97.44 80 PRO A O 1
ATOM 606 N N . GLY A 1 81 ? -2.107 -6.859 -8.974 1.00 97.56 81 GLY A N 1
ATOM 607 C CA . GLY A 1 81 ? -3.153 -6.308 -8.121 1.00 97.56 81 GLY A CA 1
ATOM 608 C C . GLY A 1 81 ? -3.005 -6.781 -6.663 1.00 97.56 81 GLY A C 1
ATOM 609 O O . GLY A 1 81 ? -1.911 -6.657 -6.097 1.00 97.56 81 GLY A O 1
ATOM 610 N N . PRO A 1 82 ? -4.076 -7.293 -6.023 1.00 97.00 82 PRO A N 1
ATOM 611 C CA . PRO A 1 82 ? -4.035 -7.817 -4.649 1.00 97.00 82 PRO A CA 1
ATOM 612 C C . PRO A 1 82 ? -3.082 -9.003 -4.448 1.00 97.00 82 PRO A C 1
ATOM 614 O O . PRO A 1 82 ? -2.610 -9.244 -3.343 1.00 97.00 82 PRO A O 1
ATOM 617 N N . TYR A 1 83 ? -2.717 -9.715 -5.515 1.00 96.94 83 TYR A N 1
ATOM 618 C CA . TYR A 1 83 ? -1.865 -10.907 -5.447 1.00 96.94 83 TYR A CA 1
ATOM 619 C C . TYR A 1 83 ? -0.367 -10.590 -5.387 1.00 96.94 83 TYR A C 1
ATOM 621 O O . TYR A 1 83 ? 0.469 -11.489 -5.501 1.00 96.94 83 TYR A O 1
ATOM 629 N N . ILE A 1 84 ? 0.002 -9.316 -5.221 1.00 96.56 84 ILE A N 1
ATOM 630 C CA . ILE A 1 84 ? 1.394 -8.873 -5.284 1.00 96.56 84 ILE A CA 1
ATOM 631 C C . ILE A 1 84 ? 2.296 -9.597 -4.280 1.00 96.56 84 ILE A C 1
ATOM 633 O O . ILE A 1 84 ? 3.411 -9.967 -4.633 1.00 96.56 84 ILE A O 1
ATOM 637 N N . LYS A 1 85 ? 1.821 -9.860 -3.058 1.00 93.81 85 LYS A N 1
ATOM 638 C CA . LYS A 1 85 ? 2.605 -10.586 -2.049 1.00 93.81 85 LYS A CA 1
ATOM 639 C C . LYS A 1 85 ? 2.995 -11.981 -2.547 1.00 93.81 85 LYS A C 1
ATOM 641 O O . LYS A 1 85 ? 4.175 -12.314 -2.552 1.00 93.81 85 LYS A O 1
ATOM 646 N N . TYR A 1 86 ? 2.021 -12.744 -3.043 1.00 95.12 86 TYR A N 1
ATOM 647 C CA . TYR A 1 86 ? 2.256 -14.079 -3.592 1.00 95.12 86 TYR A CA 1
ATOM 648 C C . TYR A 1 86 ? 3.179 -14.042 -4.817 1.00 95.12 86 TYR A C 1
ATOM 650 O O . TYR A 1 86 ? 4.071 -14.877 -4.957 1.00 95.12 86 TYR A O 1
ATOM 658 N N . MET A 1 87 ? 3.022 -13.042 -5.691 1.00 97.12 87 MET A N 1
ATOM 659 C CA . MET A 1 87 ? 3.911 -12.863 -6.841 1.00 97.12 87 MET A CA 1
ATOM 660 C C . MET A 1 87 ? 5.363 -12.606 -6.410 1.00 97.12 87 MET A C 1
ATOM 662 O O . MET A 1 87 ? 6.283 -13.204 -6.964 1.00 97.12 87 MET A O 1
ATOM 666 N N . LEU A 1 88 ? 5.577 -11.755 -5.403 1.00 97.19 88 LEU A N 1
ATOM 667 C CA . LEU A 1 88 ? 6.910 -11.467 -4.872 1.00 97.19 88 LEU A CA 1
ATOM 668 C C . LEU A 1 88 ? 7.550 -12.685 -4.192 1.00 97.19 88 LEU A C 1
ATOM 670 O O . LEU A 1 88 ? 8.752 -12.878 -4.329 1.00 97.19 88 LEU A O 1
ATOM 674 N N . GLU A 1 89 ? 6.766 -13.505 -3.491 1.00 96.44 89 GLU A N 1
ATOM 675 C CA . GLU A 1 89 ? 7.247 -14.730 -2.832 1.00 96.44 89 GLU A CA 1
ATOM 676 C C . GLU A 1 89 ? 7.600 -15.848 -3.822 1.00 96.44 89 GLU A C 1
ATOM 678 O O . GLU A 1 89 ? 8.435 -16.698 -3.518 1.00 96.44 89 GLU A O 1
ATOM 683 N N . THR A 1 90 ? 6.975 -15.859 -5.000 1.00 97.75 90 THR A N 1
ATOM 684 C CA . THR A 1 90 ? 7.140 -16.935 -5.987 1.00 97.75 90 THR A CA 1
ATOM 685 C C . THR A 1 90 ? 8.120 -16.576 -7.095 1.00 97.75 90 THR A C 1
ATOM 687 O O . THR A 1 90 ? 9.150 -17.226 -7.244 1.00 97.75 90 THR A O 1
ATOM 690 N N . VAL A 1 91 ? 7.805 -15.554 -7.892 1.00 97.44 91 VAL A N 1
ATOM 691 C CA . VAL A 1 91 ? 8.600 -15.170 -9.071 1.00 97.44 91 VAL A CA 1
ATOM 692 C C . VAL A 1 91 ? 9.487 -13.952 -8.818 1.00 97.44 91 VAL A C 1
ATOM 694 O O . VAL A 1 91 ? 10.380 -13.669 -9.615 1.00 97.44 91 VAL A O 1
ATOM 697 N N . GLY A 1 92 ? 9.258 -13.231 -7.719 1.00 98.06 92 GLY A N 1
ATOM 698 C CA . GLY A 1 92 ? 10.057 -12.071 -7.339 1.00 98.06 92 GLY A CA 1
ATOM 699 C C . GLY A 1 92 ? 9.907 -10.877 -8.283 1.00 98.06 92 GLY A C 1
ATOM 700 O O . GLY A 1 92 ? 9.081 -10.846 -9.201 1.00 98.06 92 GLY A O 1
ATOM 701 N N . ILE A 1 93 ? 10.734 -9.857 -8.048 1.00 97.94 93 ILE A N 1
ATOM 702 C CA . ILE A 1 93 ? 10.794 -8.671 -8.915 1.00 97.94 93 ILE A CA 1
ATOM 703 C C . ILE A 1 93 ? 11.442 -8.992 -10.266 1.00 97.94 93 ILE A C 1
ATOM 705 O O . ILE A 1 93 ? 11.111 -8.369 -11.270 1.00 97.94 93 ILE A O 1
ATOM 709 N N . GLU A 1 94 ? 12.304 -10.003 -10.310 1.00 98.12 94 GLU A N 1
ATOM 710 C CA . GLU A 1 94 ? 12.904 -10.567 -11.514 1.00 98.12 94 GLU A CA 1
ATOM 711 C C . GLU A 1 94 ? 11.819 -11.108 -12.455 1.00 98.12 94 GLU A C 1
ATOM 713 O O . GLU A 1 94 ? 11.809 -10.782 -13.643 1.00 98.12 94 GLU A O 1
ATOM 718 N N . GLY A 1 95 ? 10.855 -11.865 -11.920 1.00 98.12 95 GLY A N 1
ATOM 719 C CA . GLY A 1 95 ? 9.701 -12.348 -12.674 1.00 98.12 95 GLY A CA 1
ATOM 720 C C . GLY A 1 95 ? 8.811 -11.218 -13.189 1.00 98.12 95 GLY A C 1
ATOM 721 O O . GLY A 1 95 ? 8.398 -11.245 -14.348 1.00 98.12 95 GLY A O 1
ATOM 722 N N . ILE A 1 96 ? 8.575 -10.180 -12.373 1.00 98.25 96 ILE A N 1
ATOM 723 C CA . ILE A 1 96 ? 7.854 -8.972 -12.817 1.00 98.25 96 ILE A CA 1
ATOM 724 C C . ILE A 1 96 ? 8.567 -8.335 -14.017 1.00 98.25 96 ILE A C 1
ATOM 726 O O . ILE A 1 96 ? 7.923 -8.019 -15.017 1.00 98.25 96 ILE A O 1
ATOM 730 N N . LEU A 1 97 ? 9.890 -8.157 -13.948 1.00 98.38 97 LEU A N 1
ATOM 731 C CA . LEU A 1 97 ? 10.658 -7.571 -15.047 1.00 98.38 97 LEU A CA 1
ATOM 732 C C . LEU A 1 97 ? 10.629 -8.439 -16.308 1.00 98.38 97 LEU A C 1
ATOM 734 O O . LEU A 1 97 ? 10.487 -7.887 -17.398 1.00 98.38 97 LEU A O 1
ATOM 738 N N . SER A 1 98 ? 10.684 -9.766 -16.163 1.00 98.25 98 SER A N 1
ATOM 739 C CA . SER A 1 98 ? 10.544 -10.705 -17.281 1.00 98.25 98 SER A CA 1
ATOM 740 C C . SER A 1 98 ? 9.178 -10.581 -17.968 1.00 98.25 98 SER A C 1
ATOM 742 O O . SER A 1 98 ? 9.114 -10.457 -19.188 1.00 98.25 98 SER A O 1
ATOM 744 N N . PHE A 1 99 ? 8.076 -10.495 -17.214 1.00 98.00 99 PHE A N 1
ATOM 745 C CA . PHE A 1 99 ? 6.741 -10.272 -17.795 1.00 98.00 99 PHE A CA 1
ATOM 746 C C . PHE A 1 99 ? 6.591 -8.908 -18.477 1.00 98.00 99 PHE A C 1
ATOM 748 O O . PHE A 1 99 ? 5.741 -8.729 -19.355 1.00 98.00 99 PHE A O 1
ATOM 755 N N . MET A 1 100 ? 7.428 -7.949 -18.088 1.00 98.44 100 MET A N 1
ATOM 756 C CA . MET A 1 100 ? 7.472 -6.610 -18.658 1.00 98.44 100 MET A CA 1
ATOM 757 C C . MET A 1 100 ? 8.466 -6.470 -19.819 1.00 98.44 100 MET A C 1
ATOM 759 O O . MET A 1 100 ? 8.607 -5.368 -20.356 1.00 98.44 100 MET A O 1
ATOM 763 N N . GLU A 1 101 ? 9.149 -7.535 -20.238 1.00 98.00 101 GLU A N 1
ATOM 764 C CA . GLU A 1 101 ? 10.074 -7.490 -21.371 1.00 98.00 101 GLU A CA 1
ATOM 765 C C . GLU A 1 101 ? 9.339 -7.128 -22.676 1.00 98.00 101 GLU A C 1
ATOM 767 O O . GLU A 1 101 ? 8.237 -7.599 -22.964 1.00 98.00 101 GLU A O 1
ATOM 772 N N . GLY A 1 102 ? 9.908 -6.200 -23.452 1.00 97.44 102 GLY A N 1
ATOM 773 C CA . GLY A 1 102 ? 9.313 -5.703 -24.700 1.00 97.44 102 GLY A CA 1
ATOM 774 C C . GLY A 1 102 ? 8.038 -4.854 -24.546 1.00 97.44 102 GLY A C 1
ATOM 775 O O . GLY A 1 102 ? 7.546 -4.309 -25.538 1.00 97.44 102 GLY A O 1
ATOM 776 N N . LYS A 1 103 ? 7.493 -4.686 -23.332 1.00 98.19 103 LYS A N 1
ATOM 777 C CA . LYS A 1 103 ? 6.317 -3.837 -23.085 1.00 98.19 103 LYS A CA 1
ATOM 778 C C . LYS A 1 103 ? 6.706 -2.357 -23.100 1.00 98.19 103 LYS A C 1
ATOM 780 O O . LYS A 1 103 ? 7.551 -1.920 -22.318 1.00 98.19 103 LYS A O 1
ATOM 785 N N . LYS A 1 104 ? 6.051 -1.588 -23.980 1.00 97.62 104 LYS A N 1
ATOM 786 C CA . LYS A 1 104 ? 6.226 -0.128 -24.097 1.00 97.62 104 LYS A CA 1
ATOM 787 C C . LYS A 1 104 ? 5.517 0.643 -22.985 1.00 97.62 104 LYS A C 1
ATOM 789 O O . LYS A 1 104 ? 6.081 1.594 -22.464 1.00 97.62 104 LYS A O 1
ATOM 794 N N . ASP A 1 105 ? 4.297 0.240 -22.630 1.00 98.44 105 ASP A N 1
ATOM 795 C CA . ASP A 1 105 ? 3.593 0.817 -21.483 1.00 98.44 105 ASP A CA 1
ATOM 796 C C . ASP A 1 105 ? 4.138 0.180 -20.205 1.00 98.44 105 ASP A C 1
ATOM 798 O O . ASP A 1 105 ? 3.944 -1.011 -19.966 1.00 98.44 105 ASP A O 1
ATOM 802 N N . ARG A 1 106 ? 4.872 0.958 -19.412 1.00 98.50 106 ARG A N 1
ATOM 803 C CA . ARG A 1 106 ? 5.477 0.495 -18.157 1.00 98.50 106 ARG A CA 1
ATOM 804 C C . ARG A 1 106 ? 4.820 1.109 -16.934 1.00 98.50 106 ARG A C 1
ATOM 806 O O . ARG A 1 106 ? 5.339 0.954 -15.831 1.00 98.50 106 ARG A O 1
ATOM 813 N N . ARG A 1 107 ? 3.690 1.794 -17.120 1.00 98.75 107 ARG A N 1
ATOM 814 C CA . ARG A 1 107 ? 2.993 2.467 -16.033 1.00 98.75 107 ARG A CA 1
ATOM 815 C C . ARG A 1 107 ? 2.525 1.459 -14.993 1.00 98.75 107 ARG A C 1
ATOM 817 O O . ARG A 1 107 ? 1.996 0.394 -15.327 1.00 98.75 107 ARG A O 1
ATOM 824 N N . ALA A 1 108 ? 2.684 1.830 -13.733 1.00 98.69 108 ALA A N 1
ATOM 825 C CA . ALA A 1 108 ? 2.203 1.068 -12.595 1.00 98.69 108 ALA A CA 1
ATOM 826 C C . ALA A 1 108 ? 1.824 2.000 -11.441 1.00 98.69 108 ALA A C 1
ATOM 828 O O . ALA A 1 108 ? 2.186 3.179 -11.427 1.00 98.69 108 ALA A O 1
ATOM 829 N N . TYR A 1 109 ? 1.080 1.485 -10.471 1.00 98.06 109 TYR A N 1
ATOM 830 C CA . TYR A 1 109 ? 0.707 2.241 -9.279 1.00 98.06 109 TYR A CA 1
ATOM 831 C C . TYR A 1 109 ? 0.386 1.325 -8.103 1.00 98.06 109 TYR A C 1
ATOM 833 O O . TYR A 1 109 ? 0.054 0.149 -8.270 1.00 98.06 109 TYR A O 1
ATOM 841 N N . PHE A 1 110 ? 0.458 1.898 -6.905 1.00 97.06 110 PHE A N 1
ATOM 842 C CA . PHE A 1 110 ? -0.018 1.267 -5.683 1.00 97.06 110 PHE A CA 1
ATOM 843 C C . PHE A 1 110 ? -1.433 1.739 -5.358 1.00 97.06 110 PHE A C 1
ATOM 845 O O . PHE A 1 110 ? -1.780 2.903 -5.563 1.00 97.06 110 PHE A O 1
ATOM 852 N N . MET A 1 111 ? -2.226 0.830 -4.808 1.00 96.69 111 MET A N 1
ATOM 853 C CA . MET A 1 111 ? -3.502 1.126 -4.166 1.00 96.69 111 MET A CA 1
ATOM 854 C C . MET A 1 111 ? -3.426 0.700 -2.704 1.00 96.69 111 MET A C 1
ATOM 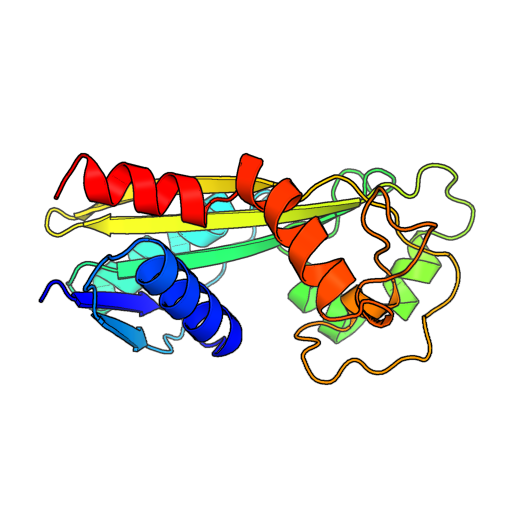856 O O . MET A 1 111 ? -2.830 -0.334 -2.394 1.00 96.69 111 MET A O 1
ATOM 860 N N . SER A 1 112 ? -4.072 1.454 -1.825 1.00 95.12 112 SER A N 1
ATOM 861 C CA . SER A 1 112 ? -4.349 1.057 -0.444 1.00 95.12 112 SER A CA 1
ATOM 862 C C . SER A 1 112 ? -5.840 1.210 -0.183 1.00 95.12 112 SER A C 1
ATOM 864 O O . SER A 1 112 ? -6.444 2.187 -0.623 1.00 95.12 112 SER A O 1
ATOM 866 N N . SER A 1 113 ? -6.424 0.232 0.500 1.00 97.38 113 SER A N 1
ATOM 867 C CA . SER A 1 113 ? -7.804 0.283 0.962 1.00 97.38 113 SER A CA 1
ATOM 868 C C . SER A 1 113 ? -7.834 0.072 2.464 1.00 97.38 113 SER A C 1
ATOM 870 O O . SER A 1 113 ? -7.383 -0.960 2.973 1.00 97.38 113 SER A O 1
ATOM 872 N N . LEU A 1 114 ? -8.332 1.081 3.168 1.00 97.94 114 LEU A N 1
ATOM 873 C CA . LEU A 1 114 ? -8.543 1.051 4.602 1.00 97.94 114 LEU A CA 1
ATOM 874 C C . LEU A 1 114 ? -10.002 0.731 4.855 1.00 97.94 114 LEU A C 1
ATOM 876 O O . LEU A 1 114 ? -10.882 1.412 4.337 1.00 97.94 114 LEU A O 1
ATOM 880 N N . VAL A 1 115 ? -10.251 -0.263 5.696 1.00 98.38 115 VAL A N 1
ATOM 881 C CA . VAL A 1 115 ? -11.602 -0.596 6.132 1.00 98.38 115 VAL A CA 1
ATOM 882 C C . VAL A 1 115 ? -11.652 -0.529 7.644 1.00 98.38 115 VAL A C 1
ATOM 884 O O . VAL A 1 115 ? -10.965 -1.285 8.334 1.00 98.38 115 VAL A O 1
ATOM 887 N N . PHE A 1 116 ? -12.459 0.399 8.146 1.00 98.06 116 PHE A N 1
ATOM 888 C CA . PHE A 1 116 ? -12.753 0.566 9.558 1.00 98.06 116 PHE A CA 1
ATOM 889 C C . PHE A 1 116 ? -14.143 0.011 9.856 1.00 98.06 116 PHE A C 1
ATOM 891 O O . PHE A 1 116 ? -15.099 0.322 9.150 1.00 98.06 116 PHE A O 1
ATOM 898 N N . VAL A 1 117 ? -14.254 -0.809 10.893 1.00 97.69 117 VAL A N 1
ATOM 899 C CA . VAL A 1 117 ? -15.539 -1.234 11.450 1.00 97.69 117 VAL A CA 1
ATOM 900 C C . VAL A 1 117 ? -15.703 -0.531 12.788 1.00 97.69 117 VAL A C 1
ATOM 902 O O . VAL A 1 117 ? -14.824 -0.671 13.639 1.00 97.69 117 VAL A O 1
ATOM 905 N N . ASP A 1 118 ? -16.776 0.240 12.946 1.00 95.19 118 ASP A N 1
ATOM 906 C CA . ASP A 1 118 ? -17.050 1.019 14.158 1.00 95.19 118 ASP A CA 1
ATOM 907 C C . ASP A 1 118 ? -17.726 0.192 15.267 1.00 95.19 118 ASP A C 1
ATOM 909 O O . ASP A 1 118 ? -17.878 -1.030 15.167 1.00 95.19 118 ASP A O 1
ATOM 913 N N . GLU A 1 119 ? -18.087 0.851 16.370 1.00 93.06 119 GLU A N 1
ATOM 914 C CA . GLU A 1 119 ? -18.721 0.230 17.532 1.00 93.06 119 GLU A CA 1
ATOM 915 C C . GLU A 1 119 ? -20.023 -0.502 17.178 1.00 93.06 119 GLU A C 1
ATOM 917 O O . GLU A 1 119 ? -20.265 -1.585 17.714 1.00 93.06 119 GLU A O 1
ATOM 922 N N . ASP A 1 120 ? -20.805 0.038 16.240 1.00 93.69 120 ASP A N 1
ATOM 923 C CA . ASP A 1 120 ? -22.094 -0.512 15.805 1.00 93.69 120 ASP A CA 1
ATOM 924 C C . ASP A 1 120 ? -21.936 -1.641 14.771 1.00 93.69 120 ASP A C 1
ATOM 926 O O . ASP A 1 120 ? -22.915 -2.266 14.352 1.00 93.69 120 ASP A O 1
ATOM 930 N N . GLY A 1 121 ? -20.701 -1.929 14.352 1.00 94.38 121 GLY A N 1
ATOM 931 C CA . GLY A 1 121 ? -20.409 -2.904 13.307 1.00 94.38 121 GLY A CA 1
ATOM 932 C C . GLY A 1 121 ? -20.575 -2.340 11.893 1.00 94.38 121 GLY A C 1
ATOM 933 O O . GLY A 1 121 ? -20.548 -3.104 10.920 1.00 94.38 121 GLY A O 1
ATOM 934 N N . THR A 1 122 ? -20.735 -1.022 11.746 1.00 96.00 122 THR A N 1
ATOM 935 C CA . THR A 1 122 ? -20.836 -0.367 10.441 1.00 96.00 122 THR A CA 1
ATOM 936 C C . THR A 1 122 ? -19.459 -0.295 9.797 1.00 96.00 122 THR A C 1
ATOM 938 O O . THR A 1 122 ? -18.456 0.008 10.437 1.00 96.00 122 THR A O 1
ATOM 941 N N . THR A 1 123 ? -19.402 -0.616 8.504 1.00 97.12 123 THR A N 1
ATOM 942 C CA . THR A 1 123 ? -18.157 -0.646 7.732 1.00 97.12 123 THR A CA 1
ATOM 943 C C . THR A 1 123 ? -17.960 0.660 6.968 1.00 97.12 123 THR A C 1
ATOM 945 O O . THR A 1 123 ? -18.799 1.032 6.151 1.00 97.12 123 THR A O 1
ATOM 948 N N . HIS A 1 124 ? -16.805 1.290 7.164 1.00 97.62 124 HIS A N 1
ATOM 949 C CA . HIS A 1 124 ? -16.364 2.507 6.485 1.00 97.62 124 HIS A CA 1
ATOM 950 C C . HIS A 1 124 ? -15.111 2.199 5.670 1.00 97.62 124 HIS A C 1
ATOM 952 O O . HIS A 1 124 ? -14.145 1.649 6.199 1.00 97.62 124 HIS A O 1
ATOM 958 N N . THR A 1 125 ? -15.133 2.514 4.376 1.00 98.00 125 THR A N 1
ATOM 959 C CA . THR A 1 125 ? -14.048 2.179 3.440 1.00 98.00 125 THR A CA 1
ATOM 960 C C . THR A 1 125 ? -13.411 3.443 2.886 1.00 98.00 125 THR A C 1
ATOM 962 O O . THR A 1 125 ? -14.109 4.365 2.465 1.00 98.00 125 THR A O 1
ATOM 965 N N . PHE A 1 126 ? -12.083 3.465 2.861 1.00 97.94 126 PHE A N 1
ATOM 966 C CA . PHE A 1 126 ? -11.276 4.580 2.392 1.00 97.94 126 PHE A CA 1
ATOM 967 C C . PHE A 1 126 ? -10.234 4.054 1.417 1.00 97.94 126 PHE A C 1
ATOM 969 O O . PHE A 1 126 ? -9.268 3.403 1.814 1.00 97.94 126 PHE A O 1
ATOM 976 N N . ASP A 1 127 ? -10.427 4.344 0.138 1.00 97.44 127 ASP A N 1
ATOM 977 C CA . ASP A 1 127 ? -9.482 3.960 -0.901 1.00 97.44 127 ASP A CA 1
ATOM 978 C C . ASP A 1 127 ? -8.498 5.092 -1.188 1.00 97.44 127 ASP A C 1
ATOM 980 O O . ASP A 1 127 ? -8.819 6.282 -1.106 1.00 97.44 127 ASP A O 1
ATOM 984 N N . GLY A 1 128 ? -7.280 4.706 -1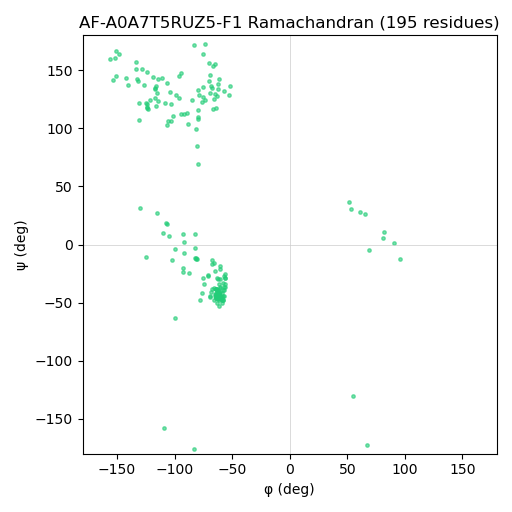.545 1.00 96.50 128 GLY A N 1
ATOM 985 C CA . GLY A 1 128 ? -6.232 5.618 -1.947 1.00 96.50 128 GLY A CA 1
ATOM 986 C C . GLY A 1 128 ? -5.393 5.046 -3.072 1.00 96.50 128 GLY A C 1
ATOM 987 O O . GLY A 1 128 ? -5.115 3.846 -3.115 1.00 96.50 128 GLY A O 1
ATOM 988 N N . GLN A 1 129 ? -4.983 5.931 -3.973 1.00 96.31 129 GLN A N 1
ATOM 989 C CA . GLN A 1 129 ? -4.157 5.596 -5.123 1.00 96.31 129 GLN A CA 1
ATOM 990 C C . GLN A 1 129 ? -2.904 6.465 -5.117 1.00 96.31 129 GLN A C 1
ATOM 992 O O . GLN A 1 129 ? -2.994 7.693 -5.199 1.00 96.31 129 GLN A O 1
ATOM 997 N N . ASP A 1 130 ? -1.741 5.820 -5.082 1.00 95.56 130 ASP A N 1
ATOM 998 C CA . ASP A 1 130 ? -0.464 6.511 -5.232 1.00 95.56 130 ASP A CA 1
ATOM 999 C C . ASP A 1 130 ? -0.332 7.090 -6.656 1.00 95.56 130 ASP A C 1
ATOM 1001 O O . ASP A 1 130 ? -0.917 6.556 -7.607 1.00 95.56 130 ASP A O 1
ATOM 1005 N N . PRO A 1 131 ? 0.458 8.163 -6.847 1.00 96.88 131 PRO A N 1
ATOM 1006 C CA . PRO A 1 131 ? 0.745 8.693 -8.173 1.00 96.88 131 PRO A CA 1
ATOM 1007 C C . PRO A 1 131 ? 1.253 7.605 -9.128 1.00 96.88 131 PRO A C 1
ATOM 1009 O O . PRO A 1 131 ? 2.096 6.784 -8.761 1.00 96.88 131 PRO A O 1
ATOM 1012 N N . VAL A 1 132 ? 0.747 7.612 -10.365 1.00 98.25 132 VAL A N 1
ATOM 1013 C CA . VAL A 1 132 ? 1.142 6.634 -11.387 1.00 98.25 132 VAL A CA 1
ATOM 1014 C C . VAL A 1 132 ? 2.603 6.860 -11.755 1.00 98.25 132 VAL A C 1
ATOM 1016 O O . VAL A 1 132 ? 2.960 7.919 -12.267 1.00 98.25 132 VAL A O 1
ATOM 1019 N N . GLY A 1 133 ? 3.428 5.857 -11.473 1.00 98.31 133 GLY A N 1
ATOM 1020 C CA . GLY A 1 133 ? 4.837 5.810 -11.835 1.00 98.31 133 GLY A CA 1
ATOM 1021 C C . GLY A 1 133 ? 5.083 4.776 -12.923 1.00 98.31 133 GLY A C 1
ATOM 1022 O O . GLY A 1 133 ? 4.166 4.369 -13.639 1.00 98.31 133 GLY A O 1
ATOM 1023 N N . GLU A 1 134 ? 6.323 4.320 -13.022 1.00 98.44 134 GLU A N 1
ATOM 1024 C CA . GLU A 1 134 ? 6.756 3.356 -14.027 1.00 98.44 134 GLU A CA 1
ATOM 1025 C C . GLU A 1 134 ? 7.599 2.239 -13.414 1.00 98.44 134 GLU A C 1
ATOM 1027 O O . GLU A 1 134 ? 8.302 2.427 -12.422 1.00 98.44 134 GLU A O 1
ATOM 1032 N N . ILE A 1 135 ? 7.548 1.060 -14.028 1.00 98.56 135 ILE A N 1
ATOM 1033 C CA . ILE A 1 135 ? 8.468 -0.035 -13.728 1.00 98.56 135 ILE A CA 1
ATOM 1034 C C . ILE A 1 135 ? 9.735 0.173 -14.552 1.00 98.56 135 ILE A C 1
ATOM 1036 O O . ILE A 1 135 ? 9.663 0.229 -15.779 1.00 98.56 135 ILE A O 1
ATOM 1040 N N . ILE A 1 136 ? 10.903 0.237 -13.920 1.00 97.81 136 ILE A N 1
ATOM 1041 C CA . ILE A 1 136 ? 12.175 0.379 -14.644 1.00 97.81 136 ILE A CA 1
ATOM 1042 C C . ILE A 1 136 ? 12.576 -0.928 -15.349 1.00 97.81 136 ILE A C 1
ATOM 1044 O O . ILE A 1 136 ? 11.903 -1.951 -15.237 1.00 97.81 136 ILE A O 1
ATOM 1048 N N . THR A 1 137 ? 13.624 -0.901 -16.171 1.00 97.25 137 THR A N 1
ATOM 1049 C CA . THR A 1 137 ? 14.036 -2.054 -16.998 1.00 97.25 137 THR A CA 1
ATOM 1050 C C . THR A 1 137 ? 15.086 -2.941 -16.336 1.00 97.25 137 THR A C 1
ATOM 1052 O O . THR A 1 137 ? 15.232 -4.099 -16.714 1.00 97.25 137 THR A O 1
ATOM 1055 N N . THR A 1 138 ? 15.802 -2.423 -15.341 1.00 95.62 138 THR A N 1
ATOM 1056 C CA . THR A 1 138 ? 16.862 -3.135 -14.620 1.00 95.62 138 THR A CA 1
ATOM 1057 C C . THR A 1 138 ? 16.677 -2.955 -13.127 1.00 95.62 138 THR A C 1
ATOM 1059 O O . THR A 1 138 ? 16.336 -1.863 -12.702 1.00 95.62 138 THR A O 1
ATOM 1062 N N . ILE A 1 139 ? 16.944 -3.978 -12.321 1.00 97.75 139 ILE A N 1
ATOM 1063 C CA . ILE A 1 139 ? 16.819 -3.874 -10.862 1.00 97.75 139 ILE A CA 1
ATOM 1064 C C . ILE A 1 139 ? 17.815 -2.845 -10.320 1.00 97.75 139 ILE A C 1
ATOM 1066 O O . ILE A 1 139 ? 19.018 -2.942 -10.582 1.00 97.75 139 ILE A O 1
ATOM 1070 N N . ASP A 1 140 ? 17.320 -1.893 -9.530 1.00 96.62 140 ASP A N 1
ATOM 1071 C CA . ASP A 1 140 ? 18.180 -1.004 -8.762 1.00 96.62 140 ASP A CA 1
ATOM 1072 C C . ASP A 1 140 ? 18.965 -1.795 -7.704 1.00 96.62 140 ASP A C 1
ATOM 1074 O O . ASP A 1 140 ? 18.416 -2.577 -6.922 1.00 96.62 140 ASP A O 1
ATOM 1078 N N . LYS A 1 141 ? 20.280 -1.578 -7.682 1.00 95.19 141 LYS A N 1
ATOM 1079 C CA . LYS A 1 141 ? 21.207 -2.244 -6.766 1.00 95.19 141 LYS A CA 1
ATOM 1080 C C . LYS A 1 141 ? 21.232 -1.599 -5.381 1.00 95.19 141 LYS A C 1
ATOM 1082 O O . LYS A 1 141 ? 21.796 -2.196 -4.465 1.00 95.19 141 LYS A O 1
ATOM 1087 N N . ASN A 1 142 ? 20.630 -0.422 -5.212 1.00 94.81 142 ASN A N 1
ATOM 1088 C CA . ASN A 1 142 ? 20.530 0.224 -3.912 1.00 94.81 142 ASN A CA 1
ATOM 1089 C C . ASN A 1 142 ? 19.610 -0.566 -2.973 1.00 94.81 142 ASN A C 1
ATOM 1091 O O . ASN A 1 142 ? 18.516 -1.007 -3.336 1.00 94.81 142 ASN A O 1
ATOM 1095 N N . ASN A 1 143 ? 20.070 -0.734 -1.735 1.00 91.62 143 ASN A N 1
ATOM 1096 C CA . ASN A 1 143 ? 19.280 -1.281 -0.642 1.00 91.62 143 ASN A CA 1
ATOM 1097 C C . ASN A 1 143 ? 18.924 -0.128 0.291 1.00 91.62 143 ASN A C 1
ATOM 1099 O O . ASN A 1 143 ? 19.771 0.331 1.053 1.00 91.62 143 ASN A O 1
ATOM 1103 N N . HIS A 1 144 ? 17.685 0.345 0.210 1.00 91.81 144 HIS A N 1
ATOM 1104 C CA . HIS A 1 144 ? 17.204 1.386 1.105 1.00 91.81 144 HIS A CA 1
ATOM 1105 C C . HIS A 1 144 ? 16.841 0.778 2.467 1.00 91.81 144 HIS A C 1
ATOM 1107 O O . HIS A 1 144 ? 16.074 -0.182 2.527 1.00 91.81 144 HIS A O 1
ATOM 1113 N N . GLU A 1 145 ? 17.357 1.343 3.560 1.00 88.44 145 GLU A N 1
ATOM 1114 C CA . GLU A 1 145 ? 17.203 0.809 4.926 1.00 88.44 145 GLU A CA 1
ATOM 1115 C C . GLU A 1 145 ? 15.731 0.637 5.337 1.00 88.44 145 GLU A C 1
ATOM 1117 O O . GLU A 1 145 ? 15.358 -0.334 5.989 1.00 88.44 145 GLU A O 1
ATOM 1122 N N . HIS A 1 146 ? 14.873 1.561 4.901 1.00 85.75 146 HIS A N 1
ATOM 1123 C CA . HIS A 1 146 ? 13.436 1.556 5.197 1.00 85.75 146 HIS A CA 1
ATOM 1124 C C . HIS A 1 146 ? 12.565 0.858 4.138 1.00 85.75 146 HIS A C 1
ATOM 1126 O O . HIS A 1 146 ? 11.337 0.967 4.189 1.00 85.75 146 HIS A O 1
ATOM 1132 N N . ALA A 1 147 ? 13.165 0.164 3.164 1.00 89.06 147 ALA A N 1
ATOM 1133 C CA . ALA A 1 147 ? 12.396 -0.539 2.143 1.00 89.06 147 ALA A CA 1
ATOM 1134 C C . ALA A 1 147 ? 11.562 -1.663 2.774 1.00 89.06 147 ALA A C 1
ATOM 1136 O O . ALA A 1 147 ? 12.089 -2.633 3.312 1.00 89.06 147 ALA A O 1
ATOM 1137 N N . TRP A 1 148 ? 10.240 -1.553 2.662 1.00 86.94 148 TRP A N 1
ATOM 1138 C CA . TRP A 1 148 ? 9.295 -2.567 3.143 1.00 86.94 148 TRP A CA 1
ATOM 1139 C C . TRP A 1 148 ? 8.924 -3.599 2.069 1.00 86.94 148 TRP A C 1
ATOM 1141 O O . TRP A 1 148 ? 8.216 -4.563 2.354 1.00 86.94 148 TRP A O 1
ATOM 1151 N N . SER A 1 149 ? 9.364 -3.394 0.824 1.00 92.00 149 SER A N 1
ATOM 1152 C CA . SER A 1 149 ? 9.111 -4.301 -0.294 1.00 92.00 149 SER A CA 1
ATOM 1153 C C . SER A 1 149 ? 10.236 -4.235 -1.327 1.00 92.00 149 SER A C 1
ATOM 1155 O O . SER A 1 149 ? 10.742 -3.143 -1.606 1.00 92.00 149 SER A O 1
ATOM 1157 N N . PRO A 1 150 ? 10.587 -5.364 -1.973 1.00 95.56 150 PRO A N 1
ATOM 1158 C CA . PRO A 1 150 ? 11.529 -5.377 -3.092 1.00 95.56 150 PRO A CA 1
ATOM 1159 C C . PRO A 1 150 ? 11.053 -4.535 -4.286 1.00 95.56 150 PRO A C 1
ATOM 1161 O O . PRO A 1 150 ? 11.878 -4.119 -5.097 1.00 95.56 150 PRO A O 1
ATOM 1164 N N . LEU A 1 151 ? 9.756 -4.208 -4.375 1.00 97.31 151 LEU A N 1
ATOM 1165 C CA . LEU A 1 151 ? 9.217 -3.313 -5.406 1.00 97.31 151 LEU A CA 1
ATOM 1166 C C . LEU A 1 151 ? 9.886 -1.939 -5.424 1.00 97.31 151 LEU A C 1
ATOM 1168 O O . LEU A 1 151 ? 9.933 -1.305 -6.476 1.00 97.31 151 LEU A O 1
ATOM 1172 N N . TRP A 1 152 ? 10.443 -1.493 -4.294 1.00 96.81 152 TRP A N 1
ATOM 1173 C CA . TRP A 1 152 ? 11.179 -0.232 -4.224 1.00 96.81 152 TRP A CA 1
ATOM 1174 C C . TRP A 1 152 ? 12.347 -0.173 -5.205 1.00 96.81 152 TRP A C 1
ATOM 1176 O O . TRP A 1 152 ? 12.681 0.910 -5.665 1.00 96.81 152 TRP A O 1
ATOM 1186 N N . LYS A 1 153 ? 12.913 -1.327 -5.578 1.00 98.25 153 LYS A N 1
ATOM 1187 C CA . LYS A 1 153 ? 14.029 -1.434 -6.523 1.00 98.25 153 LYS A CA 1
ATOM 1188 C C . LYS A 1 153 ? 13.619 -1.380 -7.988 1.00 98.25 153 LYS A C 1
ATOM 1190 O O . LYS A 1 153 ? 14.491 -1.307 -8.849 1.00 98.25 153 LYS A O 1
ATOM 1195 N N . ILE A 1 154 ? 12.325 -1.494 -8.289 1.00 98.31 154 ILE A N 1
ATOM 1196 C CA . ILE A 1 154 ? 11.836 -1.541 -9.672 1.00 98.31 154 ILE A CA 1
ATOM 1197 C C . ILE A 1 154 ? 10.779 -0.487 -9.984 1.00 98.31 154 ILE A C 1
ATOM 1199 O O . ILE A 1 154 ? 10.451 -0.311 -11.151 1.00 98.31 154 ILE A O 1
ATOM 1203 N N . PHE A 1 155 ? 10.244 0.211 -8.983 1.00 98.44 155 PHE A N 1
ATOM 1204 C CA . PHE A 1 155 ? 9.221 1.230 -9.180 1.00 98.44 155 PHE A CA 1
ATOM 1205 C C . PHE A 1 155 ? 9.809 2.638 -9.090 1.00 98.44 155 PHE A C 1
ATOM 1207 O O . PHE A 1 155 ? 10.344 3.023 -8.049 1.00 98.44 155 PHE A O 1
ATOM 1214 N N . ALA A 1 156 ? 9.662 3.404 -10.169 1.00 98.19 156 ALA A N 1
ATOM 1215 C CA . ALA A 1 156 ? 10.013 4.812 -10.265 1.00 98.19 156 ALA A CA 1
ATOM 1216 C C . ALA A 1 156 ? 8.744 5.684 -10.189 1.00 98.19 156 ALA A C 1
ATOM 1218 O O . ALA A 1 156 ? 7.970 5.723 -11.150 1.00 98.19 156 ALA A O 1
ATOM 1219 N N . PRO A 1 157 ? 8.491 6.382 -9.070 1.00 97.31 157 PRO A N 1
ATOM 1220 C CA . PRO A 1 157 ? 7.393 7.344 -8.981 1.00 97.31 157 PRO A CA 1
ATOM 1221 C C . PRO A 1 157 ? 7.591 8.541 -9.935 1.00 97.31 157 PRO A C 1
ATOM 1223 O O . PRO A 1 157 ? 8.722 8.899 -10.285 1.00 97.31 157 PRO A O 1
ATOM 1226 N N . PRO A 1 158 ? 6.498 9.210 -10.345 1.00 97.00 158 PRO A N 1
ATOM 1227 C CA . PRO A 1 158 ? 6.569 10.319 -11.289 1.00 97.00 158 PRO A CA 1
ATOM 1228 C C . PRO A 1 158 ? 7.244 11.547 -10.663 1.00 97.00 158 PRO A C 1
ATOM 1230 O O . PRO A 1 158 ? 7.061 11.828 -9.482 1.00 97.00 158 PRO A O 1
ATOM 1233 N N . GLY A 1 159 ? 7.982 12.312 -11.473 1.00 95.88 159 GLY A N 1
ATOM 1234 C CA . GLY A 1 159 ? 8.571 13.595 -11.062 1.00 95.88 159 GLY A CA 1
ATOM 1235 C C . GLY A 1 159 ? 9.987 13.531 -10.474 1.00 95.88 159 GLY A C 1
ATOM 1236 O O . GLY A 1 159 ? 10.539 14.577 -10.156 1.00 95.88 159 GLY A O 1
ATOM 1237 N N . PHE A 1 160 ? 10.608 12.348 -10.392 1.00 96.56 160 PHE A N 1
ATOM 1238 C CA . PHE A 1 160 ? 11.929 12.157 -9.760 1.00 96.56 160 PHE A CA 1
ATOM 1239 C C . PHE A 1 160 ? 13.027 11.705 -10.736 1.00 96.56 160 PHE A C 1
ATOM 1241 O O . PHE A 1 160 ? 13.971 11.021 -10.352 1.00 96.56 160 PHE A O 1
ATOM 1248 N N . GLY A 1 161 ? 12.902 12.043 -12.024 1.00 95.06 161 GLY A N 1
ATOM 1249 C CA . GLY A 1 161 ? 13.932 11.741 -13.029 1.00 95.06 161 GLY A CA 1
ATOM 1250 C C . GLY A 1 161 ? 14.220 10.245 -13.215 1.00 95.06 161 GLY A C 1
ATOM 1251 O O . GLY A 1 161 ? 15.342 9.880 -13.547 1.00 95.06 161 GLY A O 1
ATOM 1252 N N . GLY A 1 162 ? 13.233 9.380 -12.960 1.00 95.50 162 GLY A N 1
ATOM 1253 C CA . GLY A 1 162 ? 13.385 7.926 -13.066 1.0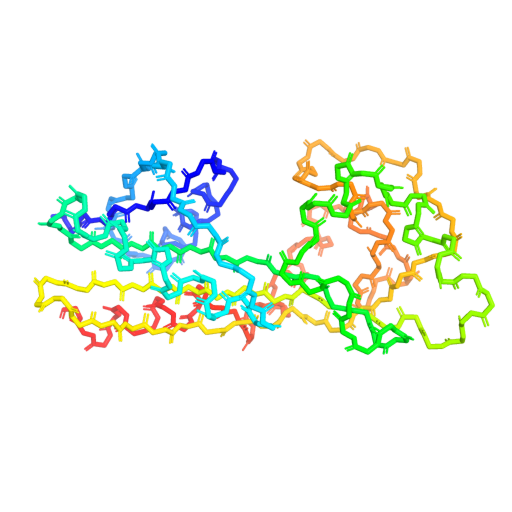0 95.50 162 GLY A CA 1
ATOM 1254 C C . GLY A 1 162 ? 14.040 7.257 -11.854 1.00 95.50 162 GLY A C 1
ATOM 1255 O O . GLY A 1 162 ? 14.270 6.050 -11.902 1.00 95.50 162 GLY A O 1
ATOM 1256 N N . LYS A 1 163 ? 14.313 7.999 -10.769 1.00 97.31 163 LYS A N 1
ATOM 1257 C CA . LYS A 1 163 ? 14.744 7.404 -9.499 1.00 97.31 163 LYS A CA 1
ATOM 1258 C C . LYS A 1 163 ? 13.706 6.402 -9.007 1.00 97.31 163 LYS A C 1
ATOM 1260 O O . LYS A 1 163 ? 12.522 6.732 -8.930 1.00 97.31 163 LYS A O 1
ATOM 1265 N N . THR A 1 164 ? 14.150 5.214 -8.617 1.00 98.06 164 THR A N 1
ATOM 1266 C CA . THR A 1 164 ? 13.288 4.286 -7.877 1.00 98.06 164 THR A CA 1
ATOM 1267 C C . THR A 1 164 ? 13.127 4.726 -6.425 1.00 98.06 164 THR A C 1
ATOM 1269 O O . THR A 1 164 ? 13.940 5.508 -5.927 1.00 98.06 164 THR A O 1
ATOM 1272 N N . TYR A 1 165 ? 12.136 4.186 -5.706 1.00 96.94 165 TYR A N 1
ATOM 1273 C CA . TYR A 1 165 ? 12.054 4.408 -4.256 1.00 96.94 165 TYR A CA 1
ATOM 1274 C C . TYR A 1 165 ? 13.329 3.979 -3.516 1.00 96.94 165 TYR A C 1
ATOM 1276 O O . TYR A 1 165 ? 13.663 4.574 -2.498 1.00 96.94 165 TYR A O 1
ATOM 1284 N N . SER A 1 166 ? 14.078 2.992 -4.017 1.00 97.19 166 SER A N 1
ATOM 1285 C CA . SER A 1 166 ? 15.354 2.598 -3.409 1.00 97.19 166 SER A CA 1
ATOM 1286 C C . SER A 1 166 ? 16.456 3.661 -3.524 1.00 97.19 166 SER A C 1
ATOM 1288 O O . SER A 1 166 ? 17.439 3.586 -2.789 1.00 97.19 166 SER A O 1
ATOM 1290 N N . GLN A 1 167 ? 16.301 4.652 -4.408 1.00 97.19 167 GLN A N 1
ATOM 1291 C CA . GLN A 1 167 ? 17.246 5.765 -4.605 1.00 97.19 167 GLN A CA 1
ATOM 1292 C C . GLN A 1 167 ? 16.811 7.048 -3.898 1.00 97.19 167 GLN A C 1
ATOM 1294 O O . GLN A 1 167 ? 17.510 8.057 -3.994 1.00 97.19 167 GLN A O 1
ATOM 1299 N N . PHE A 1 168 ? 15.636 7.044 -3.271 1.00 96.88 168 PHE A N 1
ATOM 1300 C CA . PHE A 1 168 ? 15.084 8.237 -2.653 1.00 96.88 168 PHE A CA 1
ATOM 1301 C C . PHE A 1 168 ? 15.896 8.651 -1.433 1.00 96.88 168 PHE A C 1
ATOM 1303 O O . PHE A 1 168 ? 16.252 7.832 -0.590 1.00 96.88 168 PHE A O 1
ATOM 1310 N N . THR A 1 169 ? 16.150 9.951 -1.335 1.00 95.94 169 THR A N 1
ATOM 1311 C CA . THR A 1 169 ? 16.584 10.593 -0.095 1.00 95.94 169 THR A CA 1
ATOM 1312 C C . THR A 1 169 ? 15.376 10.926 0.786 1.00 95.94 169 THR A C 1
ATOM 1314 O O . THR A 1 169 ? 14.224 10.862 0.351 1.00 95.94 169 THR A O 1
ATOM 1317 N N . GLU A 1 170 ? 15.618 11.361 2.024 1.00 93.94 170 GLU A N 1
ATOM 1318 C CA . GLU A 1 170 ? 14.546 11.883 2.887 1.00 93.94 170 GLU A CA 1
ATOM 1319 C C . GLU A 1 170 ? 13.800 13.076 2.268 1.00 93.94 170 GLU A C 1
ATOM 1321 O O . GLU A 1 170 ? 12.587 13.214 2.451 1.00 93.94 170 GLU A O 1
ATOM 1326 N N . GLU A 1 171 ? 14.499 13.912 1.495 1.00 95.75 171 GLU A N 1
ATOM 1327 C CA . GLU A 1 171 ? 13.896 15.024 0.756 1.00 95.75 171 GLU A CA 1
ATOM 1328 C C . GLU A 1 171 ? 13.006 14.518 -0.387 1.00 95.75 171 GLU A C 1
ATOM 1330 O O . GLU A 1 171 ? 11.862 14.962 -0.508 1.00 95.75 171 GLU A O 1
ATOM 1335 N N . ASP A 1 172 ? 13.476 13.530 -1.162 1.00 96.56 172 ASP A N 1
ATOM 1336 C CA . ASP A 1 172 ? 12.664 12.896 -2.208 1.00 96.56 172 ASP A CA 1
ATOM 1337 C C . ASP A 1 172 ? 11.376 12.303 -1.594 1.00 96.56 172 ASP A C 1
ATOM 1339 O O . ASP A 1 172 ? 10.271 12.537 -2.095 1.00 96.56 172 ASP A O 1
ATOM 1343 N N . PHE A 1 173 ? 11.479 11.609 -0.450 1.00 94.62 173 PHE A N 1
ATOM 1344 C CA . PHE A 1 173 ? 10.306 11.100 0.265 1.00 94.62 173 PHE A CA 1
ATOM 1345 C C . PHE A 1 173 ? 9.392 12.208 0.785 1.00 94.62 173 PHE A C 1
ATOM 1347 O O . PHE A 1 173 ? 8.173 12.039 0.754 1.00 94.62 173 PHE A O 1
ATOM 1354 N N . ALA A 1 174 ? 9.929 13.324 1.282 1.00 93.44 174 ALA A N 1
ATOM 1355 C CA . ALA A 1 174 ? 9.118 14.445 1.751 1.00 93.44 174 ALA A CA 1
ATOM 1356 C C . ALA A 1 174 ? 8.261 15.024 0.617 1.00 93.44 174 ALA A C 1
ATOM 1358 O O . ALA A 1 174 ? 7.049 15.163 0.787 1.00 93.44 174 ALA A O 1
ATOM 1359 N N . LEU A 1 175 ? 8.859 15.265 -0.551 1.00 95.25 175 LEU A N 1
ATOM 1360 C CA . LEU A 1 175 ? 8.148 15.748 -1.737 1.00 95.25 175 LEU A CA 1
ATOM 1361 C C . LEU A 1 175 ? 7.120 14.727 -2.232 1.00 95.25 175 LEU A C 1
ATOM 1363 O O . LEU A 1 175 ? 5.965 15.066 -2.489 1.00 95.25 175 LEU A O 1
ATOM 1367 N N . HIS A 1 176 ? 7.511 13.456 -2.311 1.00 94.44 176 HIS A N 1
ATOM 1368 C CA . HIS A 1 176 ? 6.617 12.400 -2.768 1.00 94.44 176 HIS A CA 1
ATOM 1369 C C . HIS A 1 176 ? 5.415 12.203 -1.834 1.00 94.44 176 HIS A C 1
ATOM 1371 O O . HIS A 1 176 ? 4.295 12.003 -2.306 1.00 94.44 176 HIS A O 1
ATOM 1377 N N . ARG A 1 177 ? 5.618 12.309 -0.513 1.00 92.19 177 ARG A N 1
ATOM 1378 C CA . ARG A 1 177 ? 4.539 12.228 0.484 1.00 92.19 177 ARG A CA 1
ATOM 1379 C C . ARG A 1 177 ? 3.469 13.294 0.253 1.00 92.19 177 ARG A C 1
ATOM 1381 O O . ARG A 1 177 ? 2.297 12.961 0.371 1.00 92.19 177 ARG A O 1
ATOM 1388 N N . VAL A 1 178 ? 3.840 14.520 -0.124 1.00 93.25 178 VAL A N 1
ATOM 1389 C CA . VAL A 1 178 ? 2.873 15.594 -0.430 1.00 93.25 178 VAL A CA 1
ATOM 1390 C C . VAL A 1 178 ? 1.973 15.215 -1.607 1.00 93.25 178 VAL A C 1
ATOM 1392 O O . VAL A 1 178 ? 0.756 15.381 -1.537 1.00 93.25 178 VAL A O 1
ATOM 1395 N N . GLU A 1 179 ? 2.550 14.673 -2.680 1.00 93.25 179 GLU A N 1
ATOM 1396 C CA . GLU A 1 179 ? 1.775 14.250 -3.851 1.00 93.25 179 GLU A CA 1
ATOM 1397 C C . GLU A 1 179 ? 0.896 13.033 -3.552 1.00 93.25 179 GLU A C 1
ATOM 1399 O O . GLU A 1 179 ? -0.287 13.025 -3.897 1.00 93.25 179 GLU A O 1
ATOM 1404 N N . LYS A 1 180 ? 1.446 12.032 -2.857 1.00 93.06 180 LYS A N 1
ATOM 1405 C CA . LYS A 1 180 ? 0.714 10.836 -2.429 1.00 93.06 180 LYS A CA 1
ATOM 1406 C C . LYS A 1 180 ? -0.454 11.169 -1.499 1.00 93.06 180 LYS A C 1
ATOM 1408 O O . LYS A 1 180 ? -1.526 10.577 -1.620 1.00 93.06 180 LYS A O 1
ATOM 1413 N N . ASP A 1 181 ? -0.282 12.145 -0.612 1.00 93.62 181 ASP A N 1
ATOM 1414 C CA . ASP A 1 181 ? -1.308 12.539 0.352 1.00 93.62 181 ASP A CA 1
ATOM 1415 C C . ASP A 1 181 ? -2.606 13.022 -0.315 1.00 93.62 181 ASP A C 1
ATOM 1417 O O . ASP A 1 181 ? -3.695 12.797 0.208 1.00 93.62 181 ASP A O 1
ATOM 1421 N N . LYS A 1 182 ? -2.532 13.613 -1.516 1.00 93.62 182 LYS A N 1
ATOM 1422 C CA . LYS A 1 182 ? -3.704 14.140 -2.244 1.00 93.62 182 LYS A CA 1
ATOM 1423 C C . LYS A 1 182 ? -4.802 13.101 -2.490 1.00 93.62 182 LYS A C 1
ATOM 1425 O O . LYS A 1 182 ? -5.964 13.481 -2.591 1.00 93.62 182 LYS A O 1
ATOM 1430 N N . LYS A 1 183 ? -4.441 11.820 -2.602 1.00 93.56 183 LYS A N 1
ATOM 1431 C CA . LYS A 1 183 ? -5.365 10.692 -2.805 1.00 93.56 183 LYS A CA 1
ATOM 1432 C C . LYS A 1 183 ? -5.103 9.567 -1.802 1.00 93.56 183 LYS A C 1
ATOM 1434 O O . LYS A 1 183 ? -5.248 8.396 -2.134 1.00 93.56 183 LYS A O 1
ATOM 1439 N N . SER A 1 184 ? -4.657 9.909 -0.598 1.00 94.62 184 SER A N 1
ATOM 1440 C CA . SER A 1 184 ? -4.315 8.929 0.430 1.00 94.62 184 SER A CA 1
ATOM 1441 C C . SER A 1 184 ? -5.558 8.400 1.143 1.00 94.62 184 SER A C 1
ATOM 1443 O O . SER A 1 184 ? -6.386 9.173 1.623 1.00 94.62 184 SER A O 1
ATOM 1445 N N . ALA A 1 185 ? -5.637 7.079 1.305 1.00 96.44 185 ALA A N 1
ATOM 1446 C CA . ALA A 1 185 ? -6.651 6.436 2.136 1.00 96.44 185 ALA A CA 1
ATOM 1447 C C . ALA A 1 185 ? -6.556 6.891 3.605 1.00 96.44 185 ALA A C 1
ATOM 1449 O O . ALA A 1 185 ? -7.575 7.103 4.259 1.00 96.44 185 ALA A O 1
ATOM 1450 N N . TYR A 1 186 ? -5.335 7.114 4.112 1.00 95.19 186 TYR A N 1
ATOM 1451 C CA . TYR A 1 186 ? -5.117 7.625 5.470 1.00 95.19 186 TYR A CA 1
ATOM 1452 C C . TYR A 1 186 ? -5.680 9.036 5.633 1.00 95.19 186 TYR A C 1
ATOM 1454 O O . TYR A 1 186 ? -6.272 9.334 6.667 1.00 95.19 186 TYR A O 1
ATOM 1462 N N . LYS A 1 187 ? -5.551 9.888 4.607 1.00 95.62 187 LYS A N 1
ATOM 1463 C CA . LYS A 1 187 ? -6.129 11.234 4.629 1.00 95.62 187 LYS A CA 1
ATOM 1464 C C . LYS A 1 187 ? -7.638 11.176 4.752 1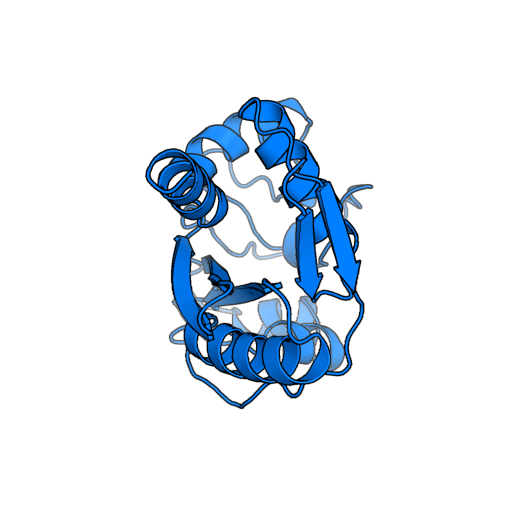.00 95.62 187 LYS A C 1
ATOM 1466 O O . LYS A 1 187 ? -8.195 11.789 5.655 1.00 95.62 187 LYS A O 1
ATOM 1471 N N . SER A 1 188 ? -8.281 10.416 3.868 1.00 96.69 188 SER A N 1
ATOM 1472 C CA . SER A 1 188 ? -9.733 10.243 3.864 1.00 96.69 188 SER A CA 1
ATOM 1473 C C . SER A 1 188 ? -10.230 9.701 5.206 1.00 96.69 188 SER A C 1
ATOM 1475 O O . SER A 1 188 ? -11.171 10.247 5.772 1.00 96.69 188 SER A O 1
ATOM 1477 N N . PHE A 1 189 ? -9.538 8.703 5.762 1.00 96.62 189 PHE A N 1
ATOM 1478 C CA . PHE A 1 189 ? -9.852 8.145 7.075 1.00 96.62 189 PHE A CA 1
ATOM 1479 C C . PHE A 1 189 ? -9.719 9.174 8.208 1.00 96.62 189 PHE A C 1
ATOM 1481 O O . PHE A 1 189 ? -10.611 9.297 9.041 1.00 96.62 189 PHE A O 1
ATOM 1488 N N . VAL A 1 190 ? -8.632 9.948 8.239 1.00 94.81 190 VAL A N 1
ATOM 1489 C CA . VAL A 1 190 ? -8.404 10.975 9.269 1.00 94.81 190 VAL A CA 1
ATOM 1490 C C . VAL A 1 190 ? -9.390 12.135 9.161 1.00 94.81 190 VAL A C 1
ATOM 1492 O O . VAL A 1 190 ? -9.823 12.651 10.190 1.00 94.81 190 VAL A O 1
ATOM 1495 N N . MET A 1 191 ? -9.750 12.558 7.947 1.00 94.62 191 MET A N 1
ATOM 1496 C CA . MET A 1 191 ? -10.777 13.587 7.755 1.00 94.62 191 MET A CA 1
ATOM 1497 C C . MET A 1 191 ? -12.134 13.090 8.251 1.00 94.62 191 MET A C 1
ATOM 1499 O O . MET A 1 191 ? -12.768 13.779 9.043 1.00 94.62 191 MET A O 1
ATOM 1503 N N . TRP A 1 192 ? -12.514 11.863 7.889 1.00 95.44 192 TRP A N 1
ATOM 1504 C CA . TRP A 1 192 ? -13.731 11.234 8.394 1.00 95.44 192 TRP A CA 1
ATOM 1505 C C . TRP A 1 192 ? -13.739 11.146 9.925 1.00 95.44 192 TRP A C 1
ATOM 1507 O O . TRP A 1 192 ? -14.686 11.606 10.552 1.00 95.44 192 TRP A O 1
ATOM 1517 N N . LEU A 1 193 ? -12.643 10.683 10.541 1.00 92.69 193 LEU A N 1
ATOM 1518 C CA . LEU A 1 193 ? -12.516 10.623 12.001 1.00 92.69 193 LEU A CA 1
ATOM 1519 C C . LEU A 1 193 ? -12.740 11.980 12.676 1.00 92.69 193 LEU A C 1
ATOM 1521 O O . LEU A 1 193 ? -13.232 12.007 13.796 1.00 92.69 193 LEU A O 1
ATOM 1525 N N . ARG A 1 194 ? -12.352 13.094 12.042 1.00 91.06 194 ARG A N 1
ATOM 1526 C CA . ARG A 1 194 ? -12.563 14.448 12.583 1.00 91.06 194 ARG A CA 1
ATOM 1527 C C . ARG A 1 194 ? -14.015 14.899 12.482 1.00 91.06 194 ARG A C 1
ATOM 1529 O O . ARG A 1 194 ? -14.470 15.636 13.348 1.00 91.06 194 ARG A O 1
ATOM 1536 N N . GLU A 1 195 ? -14.713 14.491 11.431 1.00 90.25 195 GLU A N 1
ATOM 1537 C CA . GLU A 1 195 ? -16.120 14.833 11.204 1.00 90.25 195 GLU A CA 1
ATOM 1538 C C . GLU A 1 195 ? -17.059 14.026 12.107 1.00 90.25 195 GLU A C 1
ATOM 1540 O O . GLU A 1 195 ? -18.128 14.511 12.470 1.00 90.25 195 GLU A O 1
ATOM 1545 N N . THR A 1 196 ? -16.649 12.817 12.497 1.00 84.38 196 THR A N 1
ATOM 1546 C CA . THR A 1 196 ? -17.437 11.899 13.332 1.00 84.38 196 THR A CA 1
ATOM 1547 C C . THR A 1 196 ? -16.949 11.809 14.784 1.00 84.38 196 THR A C 1
ATOM 1549 O O . THR A 1 196 ? -17.399 10.929 15.522 1.00 84.38 196 THR A O 1
ATOM 1552 N N . ALA A 1 197 ? -15.989 12.651 15.190 1.00 67.12 197 ALA A N 1
ATOM 1553 C CA . ALA A 1 197 ? -15.372 12.605 16.519 1.00 67.12 197 ALA A CA 1
ATOM 1554 C C . ALA A 1 197 ? -16.265 13.114 17.651 1.00 67.12 197 ALA A C 1
ATOM 1556 O O . ALA A 1 197 ? -16.962 14.134 17.475 1.00 67.12 197 ALA A O 1
#

Foldseek 3Di:
DAEEEEADPDVLVVVVLVVLCVVVVHPYHYHYDDDDFDQDDDQAQQVRQVRRQLVVCVVPVAKYKYKQKFKAFVQVVGPPGSCVVVCCVPVRVVNVLVVCPPPPRFKMWMKMKMWIQHNVRDIDIFIFIAAIWGFDNDFAPADAPPDPGSCQRGTAHPPPPRHGNSRDDPVNVVVSCVRRLVGDSSVVVSVVVVVVD

Mean predicted aligned error: 3.24 Å